Protein AF-A0A7S2B8V9-F1 (afdb_monomer)

Sequence (285 aa):
EQCDPCPDRFTTTDKGSASCDVCQANYYMRNRTSVECHPCPEVGVRCGTVGNQLAALRVEPGYFRAAPGAETVYPCELGEEACLGGNLTGDASCGQGYEGIMCSSCETDFYMDSFSMTCRDCTDGAGGVAPLLVLVAIAVIVGVVVAFNYTYLKNYFEGRMEQLFMHMNQGTMMMVTWQIVSGLSQAHSFRGGSSYPAPFRYFVNVLEVFMFDVFVMFHTECIAKTNYAHKLAVSLGVVMSFGVLAVAIGAATTAFWGGTVVRSSSVKNYVVLIYLVLPMMSTMA

Organism: NCBI:txid236787

Mean predicted aligned error: 12.36 Å

Solvent-accessible surface area (backbone atoms only — not comparable to full-atom values): 15758 Å² total; per-residue (Å²): 138,87,85,79,82,58,61,93,60,35,28,52,92,53,94,88,58,91,54,59,83,27,22,29,57,41,19,27,24,77,44,98,84,53,97,54,59,44,75,51,63,96,68,55,49,62,36,79,49,69,51,37,34,41,59,64,48,30,31,30,62,21,19,32,36,72,39,46,87,50,89,65,70,43,79,23,90,61,32,46,70,22,15,52,20,35,64,46,39,37,51,73,18,28,21,91,46,24,24,54,80,55,23,74,39,50,27,92,53,19,36,68,38,88,86,78,62,43,58,41,63,42,84,82,72,65,58,32,55,58,55,50,52,51,51,51,50,50,51,50,52,51,51,50,54,47,62,78,39,40,72,60,51,50,56,54,44,68,78,40,44,70,62,50,50,53,51,49,51,55,49,51,51,54,51,52,53,49,50,52,59,52,51,50,46,54,58,36,40,75,72,72,40,78,64,66,61,84,71,56,38,64,58,48,56,60,55,52,74,69,57,82,47,63,55,61,70,27,27,43,50,57,72,43,93,65,53,67,70,52,56,51,50,53,53,53,49,52,55,50,50,54,44,54,50,25,49,50,52,19,44,51,51,25,74,74,69,64,70,58,48,82,78,25,69,43,41,54,52,43,54,53,48,47,69,63,46,50,63,62,61,69,65,73,115

Structure (mmCIF, N/CA/C/O backbone):
data_AF-A0A7S2B8V9-F1
#
_entry.id   AF-A0A7S2B8V9-F1
#
loop_
_atom_site.group_PDB
_atom_site.id
_atom_site.type_symbol
_atom_site.label_atom_id
_atom_site.label_alt_id
_atom_site.label_comp_id
_atom_site.label_asym_id
_atom_site.label_entity_id
_atom_site.label_seq_id
_atom_site.pdbx_PDB_ins_code
_atom_site.Cartn_x
_atom_site.Cartn_y
_atom_site.Cartn_z
_atom_site.occupancy
_atom_site.B_iso_or_equiv
_atom_site.auth_seq_id
_atom_site.auth_comp_id
_atom_site.auth_asym_id
_atom_site.auth_atom_id
_atom_site.pdbx_PDB_model_num
ATOM 1 N N . GLU A 1 1 ? 39.945 -2.641 -49.759 1.00 57.12 1 GLU A N 1
ATOM 2 C CA . GLU A 1 1 ? 39.291 -1.709 -48.820 1.00 57.12 1 GLU A CA 1
ATOM 3 C C . GLU A 1 1 ? 39.630 -2.177 -47.414 1.00 57.12 1 GLU A C 1
ATOM 5 O O . GLU A 1 1 ? 39.555 -3.375 -47.166 1.00 57.12 1 GLU A O 1
ATOM 10 N N . GLN A 1 2 ? 40.144 -1.286 -46.567 1.00 73.19 2 GLN A N 1
ATOM 11 C CA . GLN A 1 2 ? 40.604 -1.597 -45.211 1.00 73.19 2 GLN A CA 1
ATOM 12 C C . GLN A 1 2 ? 39.561 -1.035 -44.238 1.00 73.19 2 GLN A C 1
ATOM 14 O O . GLN A 1 2 ? 39.265 0.153 -44.313 1.00 73.19 2 GLN A O 1
ATOM 19 N N . CYS A 1 3 ? 38.977 -1.877 -43.384 1.00 75.94 3 CYS A N 1
ATOM 20 C CA . CYS A 1 3 ? 38.060 -1.426 -42.337 1.00 75.94 3 CYS A CA 1
ATOM 21 C C . CYS A 1 3 ? 38.851 -1.137 -41.062 1.00 75.94 3 CYS A C 1
ATOM 23 O O . CYS A 1 3 ? 39.566 -2.019 -40.578 1.00 75.94 3 CYS A O 1
ATOM 25 N N . ASP A 1 4 ? 38.693 0.063 -40.514 1.00 83.38 4 ASP A N 1
ATOM 26 C CA . ASP A 1 4 ? 39.186 0.379 -39.178 1.00 83.38 4 ASP A CA 1
ATOM 27 C C . ASP A 1 4 ? 38.275 -0.270 -38.117 1.00 83.38 4 ASP A C 1
ATOM 29 O O . ASP A 1 4 ? 37.061 -0.376 -38.325 1.00 83.38 4 ASP A O 1
ATOM 33 N N . PRO A 1 5 ? 38.829 -0.750 -36.989 1.00 83.06 5 PRO A N 1
ATOM 34 C CA . PRO A 1 5 ? 38.028 -1.305 -35.904 1.00 83.06 5 PRO A CA 1
ATOM 35 C C . PRO A 1 5 ? 37.146 -0.227 -35.258 1.00 83.06 5 PRO A C 1
ATOM 37 O O . PRO A 1 5 ? 37.539 0.935 -35.154 1.00 83.06 5 PRO A O 1
ATOM 40 N N . CYS A 1 6 ? 35.960 -0.624 -34.787 1.00 84.50 6 CYS A N 1
ATOM 41 C CA . CYS A 1 6 ? 35.064 0.288 -34.080 1.00 84.50 6 CYS A CA 1
ATOM 42 C C . CYS A 1 6 ? 35.684 0.796 -32.762 1.00 84.50 6 CYS A C 1
ATOM 44 O O . CYS A 1 6 ? 36.428 0.051 -32.116 1.00 84.50 6 CYS A O 1
ATOM 46 N N . PRO A 1 7 ? 35.342 2.026 -32.327 1.00 85.19 7 PRO A N 1
ATOM 47 C CA . PRO A 1 7 ? 35.710 2.543 -31.010 1.00 85.19 7 PRO A CA 1
ATOM 48 C C . PRO A 1 7 ? 35.213 1.650 -29.866 1.00 85.19 7 PRO A C 1
ATOM 50 O O . PRO A 1 7 ? 34.236 0.911 -30.019 1.00 85.19 7 PRO A O 1
ATOM 53 N N . ASP A 1 8 ? 35.854 1.751 -28.700 1.00 83.75 8 ASP A N 1
ATOM 54 C CA . ASP A 1 8 ? 35.511 0.947 -27.524 1.00 83.75 8 ASP A CA 1
ATOM 55 C C . ASP A 1 8 ? 34.007 0.991 -27.208 1.00 83.75 8 ASP A C 1
ATOM 57 O O . ASP A 1 8 ? 33.404 2.061 -27.132 1.00 83.75 8 ASP A O 1
ATOM 61 N N . ARG A 1 9 ? 33.416 -0.193 -26.974 1.00 87.06 9 ARG A N 1
ATOM 62 C CA . ARG A 1 9 ? 31.986 -0.428 -26.667 1.00 87.06 9 ARG A CA 1
ATOM 63 C C . ARG A 1 9 ? 31.012 -0.226 -27.833 1.00 87.06 9 ARG A C 1
ATOM 65 O O . ARG A 1 9 ? 29.825 -0.506 -27.658 1.00 87.06 9 ARG A O 1
ATOM 72 N N . PHE A 1 10 ? 31.488 0.169 -29.013 1.00 87.75 10 PHE A N 1
ATOM 73 C CA . PHE A 1 10 ? 30.690 0.235 -30.239 1.00 87.75 10 PHE A CA 1
ATOM 74 C C . PHE A 1 10 ? 30.908 -0.992 -31.127 1.00 87.75 10 PHE A C 1
ATOM 76 O O . PHE A 1 10 ? 31.942 -1.660 -31.091 1.00 87.75 10 PHE A O 1
ATOM 83 N N . THR A 1 11 ? 29.901 -1.314 -31.926 1.00 88.00 11 THR A N 1
ATOM 84 C CA . THR A 1 11 ? 29.917 -2.383 -32.924 1.00 88.00 11 THR A CA 1
ATOM 85 C C . THR A 1 11 ? 29.025 -1.994 -34.101 1.00 88.00 11 THR A C 1
ATOM 87 O O . THR A 1 11 ? 28.404 -0.931 -34.108 1.00 88.00 11 THR A O 1
ATOM 90 N N . THR A 1 12 ? 28.985 -2.847 -35.115 1.00 85.44 12 THR A N 1
ATOM 91 C CA . THR A 1 12 ? 28.071 -2.764 -36.254 1.00 85.44 12 THR A CA 1
ATOM 92 C C . THR A 1 12 ? 26.810 -3.599 -36.000 1.00 85.44 12 THR A C 1
ATOM 94 O O . THR A 1 12 ? 26.842 -4.553 -35.217 1.00 85.44 12 THR A O 1
ATOM 97 N N . THR A 1 13 ? 25.695 -3.264 -36.660 1.00 78.69 13 THR A N 1
ATOM 98 C CA . THR A 1 13 ? 24.451 -4.059 -36.600 1.00 78.69 13 THR A CA 1
ATOM 99 C C . THR A 1 13 ? 24.582 -5.394 -37.326 1.00 78.69 13 THR A C 1
ATOM 101 O O . THR A 1 13 ? 24.129 -6.414 -36.817 1.00 78.69 13 THR A O 1
ATOM 104 N N . ASP A 1 14 ? 25.239 -5.389 -38.489 1.00 78.81 14 ASP A N 1
ATOM 105 C CA . ASP A 1 14 ? 25.350 -6.535 -39.389 1.00 78.81 14 ASP A CA 1
ATOM 106 C C . ASP A 1 14 ? 26.727 -6.611 -40.062 1.00 78.81 14 ASP A C 1
ATOM 108 O O . ASP A 1 14 ? 27.491 -5.639 -40.134 1.00 78.81 14 ASP A O 1
ATOM 112 N N . LYS A 1 15 ? 27.043 -7.793 -40.607 1.00 76.81 15 LYS A N 1
ATOM 113 C CA . LYS A 1 15 ? 28.261 -8.013 -41.396 1.00 76.81 15 LYS A CA 1
ATOM 114 C C . LYS A 1 15 ? 28.243 -7.129 -42.647 1.00 76.81 15 LYS A C 1
ATOM 116 O O . LYS A 1 15 ? 27.326 -7.225 -43.455 1.00 76.81 15 LYS A O 1
ATOM 121 N N . GLY A 1 16 ? 29.288 -6.322 -42.825 1.00 72.62 16 GLY A N 1
ATOM 122 C CA . GLY A 1 16 ? 29.435 -5.420 -43.973 1.00 72.62 16 GLY A CA 1
ATOM 123 C C . GLY A 1 16 ? 28.861 -4.016 -43.767 1.00 72.62 16 GLY A C 1
ATOM 124 O O . GLY A 1 16 ? 28.945 -3.208 -44.688 1.00 72.62 16 GLY A O 1
ATOM 125 N N . SER A 1 17 ? 28.315 -3.698 -42.585 1.00 79.56 17 SER A N 1
ATOM 126 C CA . SER A 1 17 ? 27.988 -2.307 -42.253 1.00 79.56 17 SER A CA 1
ATOM 127 C C . SER A 1 17 ? 29.260 -1.466 -42.116 1.00 79.56 17 SER A C 1
ATOM 129 O O . SER A 1 17 ? 30.250 -1.911 -41.535 1.00 79.56 17 SER A O 1
ATOM 131 N N . ALA A 1 18 ? 29.209 -0.240 -42.637 1.00 78.81 18 ALA A N 1
ATOM 132 C CA . ALA A 1 18 ? 30.281 0.747 -42.537 1.00 78.81 18 ALA A CA 1
ATOM 133 C C . ALA A 1 18 ? 30.128 1.682 -41.317 1.00 78.81 18 ALA A C 1
ATOM 135 O O . ALA A 1 18 ? 30.988 2.535 -41.102 1.00 78.81 18 ALA A O 1
ATOM 136 N N . SER A 1 19 ? 29.046 1.555 -40.534 1.00 82.06 19 SER A N 1
ATOM 137 C CA . SER A 1 19 ? 28.763 2.414 -39.376 1.00 82.06 19 SER A CA 1
ATOM 138 C C . SER A 1 19 ? 28.940 1.681 -38.043 1.00 82.06 19 SER A C 1
ATOM 140 O O . SER A 1 19 ? 28.338 0.637 -37.800 1.00 82.06 19 SER A O 1
ATOM 142 N N . CYS A 1 20 ? 29.760 2.258 -37.161 1.00 84.38 20 CYS A N 1
ATOM 143 C CA . CYS A 1 20 ? 29.946 1.826 -35.771 1.00 84.38 20 CYS A CA 1
ATOM 144 C C . CYS A 1 20 ? 29.029 2.629 -34.834 1.00 84.38 20 CYS A C 1
ATOM 146 O O . CYS A 1 20 ? 29.502 3.362 -33.968 1.00 84.38 20 CYS A O 1
ATOM 148 N N . ASP A 1 21 ? 27.721 2.568 -35.064 1.00 85.56 21 ASP A N 1
ATOM 149 C CA . ASP A 1 21 ? 26.718 3.419 -34.412 1.00 85.56 21 ASP A CA 1
ATOM 150 C C . ASP A 1 21 ? 25.884 2.698 -33.343 1.00 85.56 21 ASP A C 1
ATOM 152 O O . ASP A 1 21 ? 25.010 3.309 -32.728 1.00 85.56 21 ASP A O 1
ATOM 156 N N . VAL A 1 22 ? 26.163 1.418 -33.073 1.00 88.44 22 VAL A N 1
ATOM 157 C CA . VAL A 1 22 ? 25.432 0.628 -32.073 1.00 88.44 22 VAL A CA 1
ATOM 158 C C . VAL A 1 22 ? 26.326 0.146 -30.939 1.00 88.44 22 VAL A C 1
ATOM 160 O O . VAL A 1 22 ? 27.490 -0.190 -31.137 1.00 88.44 22 VAL A O 1
ATOM 163 N N . CYS A 1 23 ? 25.770 0.084 -29.731 1.00 89.62 23 CYS A N 1
ATOM 164 C CA . CYS A 1 23 ? 26.487 -0.438 -28.573 1.00 89.62 23 CYS A CA 1
ATOM 165 C C . CYS A 1 23 ? 26.638 -1.962 -28.641 1.00 89.62 23 CYS A C 1
ATOM 167 O O . CYS A 1 23 ? 25.726 -2.673 -29.071 1.00 89.62 23 CYS A O 1
ATOM 169 N N . GLN A 1 24 ? 27.784 -2.456 -28.175 1.00 91.44 24 GLN A N 1
ATOM 170 C CA . GLN A 1 24 ? 28.054 -3.879 -27.971 1.00 91.44 24 GLN A CA 1
ATOM 171 C C . GLN A 1 24 ? 27.077 -4.503 -26.960 1.00 91.44 24 GLN A C 1
ATOM 173 O O . GLN A 1 24 ? 26.381 -3.804 -26.222 1.00 91.44 24 GLN A O 1
ATOM 178 N N . ALA A 1 25 ? 27.044 -5.837 -26.908 1.00 89.88 25 ALA A N 1
ATOM 179 C CA . ALA A 1 25 ? 26.289 -6.555 -25.885 1.00 89.88 25 ALA A CA 1
ATOM 180 C C . ALA A 1 25 ? 26.694 -6.100 -24.471 1.00 89.88 25 ALA A C 1
ATOM 182 O O . ALA A 1 25 ? 27.864 -5.823 -24.211 1.00 89.88 25 ALA A O 1
ATOM 183 N N . ASN A 1 26 ? 25.720 -6.046 -23.562 1.00 90.12 26 ASN A N 1
ATOM 184 C CA . ASN A 1 26 ? 25.820 -5.529 -22.192 1.00 90.12 26 ASN A CA 1
ATOM 185 C C . ASN A 1 26 ? 26.052 -4.015 -22.078 1.00 90.12 26 ASN A C 1
ATOM 187 O O . ASN A 1 26 ? 26.303 -3.518 -20.980 1.00 90.12 26 ASN A O 1
ATOM 191 N N . TYR A 1 27 ? 25.915 -3.271 -23.175 1.00 90.81 27 TYR A N 1
ATOM 192 C CA . TYR A 1 27 ? 25.917 -1.814 -23.170 1.00 90.81 27 TYR A CA 1
ATOM 193 C C . TYR A 1 27 ? 24.635 -1.265 -23.793 1.00 90.81 27 TYR A C 1
ATOM 195 O O . TYR A 1 27 ? 24.035 -1.873 -24.685 1.00 90.81 27 TYR A O 1
ATOM 203 N N . TYR A 1 28 ? 24.216 -0.092 -23.324 1.00 91.06 28 TYR A N 1
ATOM 204 C CA . TYR A 1 28 ? 23.069 0.625 -23.865 1.00 91.06 28 TYR A CA 1
ATOM 205 C C . TYR A 1 28 ? 23.398 2.092 -24.136 1.00 91.06 28 TYR A C 1
ATOM 207 O O . TYR A 1 28 ? 24.288 2.691 -23.530 1.00 91.06 28 TYR A O 1
ATOM 215 N N . MET A 1 29 ? 22.640 2.674 -25.057 1.00 90.06 29 MET A N 1
ATOM 216 C CA . MET A 1 29 ? 22.785 4.060 -25.488 1.00 90.06 29 MET A CA 1
ATOM 217 C C . MET A 1 29 ? 21.638 4.902 -24.914 1.00 90.06 29 MET A C 1
ATOM 219 O O . MET A 1 29 ? 20.469 4.523 -25.053 1.00 90.06 29 MET A O 1
ATOM 223 N N . ARG A 1 30 ? 21.933 6.045 -24.277 1.00 87.94 30 ARG A N 1
ATOM 224 C CA . ARG A 1 30 ? 20.892 6.918 -23.689 1.00 87.94 30 ARG A CA 1
ATOM 225 C C . ARG A 1 30 ? 20.023 7.561 -24.771 1.00 87.94 30 ARG A C 1
ATOM 227 O O . ARG A 1 30 ? 18.804 7.628 -24.637 1.00 87.94 30 ARG A O 1
ATOM 234 N N . ASN A 1 31 ? 20.650 8.022 -25.849 1.00 82.56 31 ASN A N 1
ATOM 235 C CA . ASN A 1 31 ? 19.985 8.618 -27.003 1.00 82.56 31 ASN A CA 1
ATOM 236 C C . ASN A 1 31 ? 20.763 8.251 -28.271 1.00 82.56 31 ASN A C 1
ATOM 238 O O . ASN A 1 31 ? 21.977 8.136 -28.216 1.00 82.56 31 ASN A O 1
ATOM 242 N N . ARG A 1 32 ? 20.120 8.141 -29.436 1.00 72.12 32 ARG A N 1
ATOM 243 C CA . ARG A 1 32 ? 20.809 7.840 -30.708 1.00 72.12 32 ARG A CA 1
ATOM 244 C C . ARG A 1 32 ? 21.846 8.891 -31.119 1.00 72.12 32 ARG A C 1
ATOM 246 O O . ARG A 1 32 ? 22.665 8.634 -31.988 1.00 72.12 32 ARG A O 1
ATOM 253 N N . THR A 1 33 ? 21.817 10.068 -30.500 1.00 70.88 33 THR A N 1
ATOM 254 C CA . THR A 1 33 ? 22.809 11.131 -30.696 1.00 70.88 33 THR A CA 1
ATOM 255 C C . THR A 1 33 ? 23.941 11.111 -29.666 1.00 70.88 33 THR A C 1
ATOM 257 O O . THR A 1 33 ? 24.839 11.946 -29.752 1.00 70.88 33 THR A O 1
ATOM 260 N N . SER A 1 34 ? 23.901 10.234 -28.655 1.00 68.00 34 SER A N 1
ATOM 261 C CA . SER A 1 34 ? 24.961 10.159 -27.645 1.00 68.00 34 SER A CA 1
ATOM 262 C C . SER A 1 34 ? 26.156 9.379 -28.175 1.00 68.00 34 SER A C 1
ATOM 264 O O . SER A 1 34 ? 26.002 8.255 -28.626 1.00 68.00 34 SER A O 1
ATOM 266 N N . VAL A 1 35 ? 27.361 9.922 -28.038 1.00 75.69 35 VAL A N 1
ATOM 267 C CA . VAL A 1 35 ? 28.609 9.261 -28.470 1.00 75.69 35 VAL A CA 1
ATOM 268 C C . VAL A 1 35 ? 29.127 8.274 -27.406 1.00 75.69 35 VAL A C 1
ATOM 270 O O . VAL A 1 35 ? 30.287 7.884 -27.415 1.00 75.69 35 VAL A O 1
ATOM 273 N N . GLU A 1 36 ? 28.284 7.864 -26.455 1.00 87.12 36 GLU A N 1
ATOM 274 C CA . GLU A 1 36 ? 28.698 7.054 -25.311 1.00 87.12 36 GLU A CA 1
ATOM 275 C C . GLU A 1 36 ? 27.758 5.866 -25.078 1.00 87.12 36 GLU A C 1
ATOM 277 O O . GLU A 1 36 ? 26.532 6.003 -25.074 1.00 87.12 36 GLU A O 1
ATOM 282 N N . CYS A 1 37 ? 28.369 4.698 -24.870 1.00 89.56 37 CYS A N 1
ATOM 283 C CA . CYS A 1 37 ? 27.709 3.457 -24.491 1.00 89.56 37 CYS A CA 1
ATOM 284 C C . CYS A 1 37 ? 27.921 3.201 -22.993 1.00 89.56 37 CYS A C 1
ATOM 286 O O . CYS A 1 37 ? 29.048 2.972 -22.527 1.00 89.56 37 CYS A O 1
ATOM 288 N N . HIS A 1 38 ? 26.825 3.223 -22.237 1.00 90.88 38 HIS A N 1
ATOM 289 C CA . HIS A 1 38 ? 26.832 2.996 -20.796 1.00 90.88 38 HIS A CA 1
ATOM 290 C C . HIS A 1 38 ? 26.708 1.502 -20.479 1.00 90.88 38 HIS A C 1
ATOM 292 O O . HIS A 1 38 ? 26.021 0.778 -21.205 1.00 90.88 38 HIS A O 1
ATOM 298 N N . PRO A 1 39 ? 27.390 1.018 -19.427 1.00 91.12 39 PRO A N 1
ATOM 299 C CA . PRO A 1 39 ? 27.280 -0.373 -19.011 1.00 91.12 39 PRO A CA 1
ATOM 300 C C . PRO A 1 39 ? 25.854 -0.671 -18.546 1.00 91.12 39 PRO A C 1
ATOM 302 O O . PRO A 1 39 ? 25.225 0.147 -17.873 1.00 91.12 39 PRO A O 1
ATOM 305 N N . CYS A 1 40 ? 25.348 -1.846 -18.899 1.00 89.62 40 CYS A N 1
ATOM 306 C CA . CYS A 1 40 ? 24.072 -2.322 -18.393 1.00 89.62 40 CYS A CA 1
ATOM 307 C C . CYS A 1 40 ? 24.145 -2.573 -16.880 1.00 89.62 40 CYS A C 1
ATOM 309 O O . CYS A 1 40 ? 25.147 -3.123 -16.417 1.00 89.62 40 CYS A O 1
ATOM 311 N N . PRO A 1 41 ? 23.086 -2.247 -16.116 1.00 87.81 41 PRO A N 1
ATOM 312 C CA . PRO A 1 41 ? 22.920 -2.771 -14.766 1.00 87.81 41 PRO A CA 1
ATOM 313 C C . PRO A 1 41 ? 23.069 -4.298 -14.741 1.00 87.81 41 PRO A C 1
ATOM 315 O O . PRO A 1 41 ? 22.545 -4.982 -15.619 1.00 87.81 41 PRO A O 1
ATOM 318 N N . GLU A 1 42 ? 23.766 -4.828 -13.734 1.00 82.88 42 GLU A N 1
ATOM 319 C CA . GLU A 1 42 ? 24.000 -6.277 -13.593 1.00 82.88 42 GLU A CA 1
ATOM 320 C C . GLU A 1 42 ? 22.726 -7.060 -13.242 1.00 82.88 42 GLU A C 1
ATOM 322 O O . GLU A 1 42 ? 22.676 -8.273 -13.425 1.00 82.88 42 GLU A O 1
ATOM 327 N N . VAL A 1 43 ? 21.701 -6.375 -12.724 1.00 85.69 43 VAL A N 1
ATOM 328 C CA . VAL A 1 43 ? 20.494 -6.986 -12.163 1.00 85.69 43 VAL A CA 1
ATOM 329 C C . VAL A 1 43 ? 19.245 -6.278 -12.689 1.00 85.69 43 VAL A C 1
ATOM 331 O O . VAL A 1 43 ? 19.207 -5.049 -12.763 1.00 85.69 43 VAL A O 1
ATOM 334 N N . GLY A 1 44 ? 18.213 -7.055 -13.030 1.00 84.50 44 GLY A N 1
ATOM 335 C CA . GLY A 1 44 ? 16.882 -6.551 -13.374 1.00 84.50 44 GLY A CA 1
ATOM 336 C C . GLY A 1 44 ? 16.718 -6.067 -14.814 1.00 84.50 44 GLY A C 1
ATOM 337 O O . GLY A 1 44 ? 15.644 -5.590 -15.183 1.00 84.50 44 GLY A O 1
ATOM 338 N N . VAL A 1 45 ? 17.752 -6.191 -15.652 1.00 90.81 45 VAL A N 1
ATOM 339 C CA . VAL A 1 45 ? 17.738 -5.752 -17.053 1.00 90.81 45 VAL A CA 1
ATOM 340 C C . VAL A 1 45 ? 18.396 -6.786 -17.962 1.00 90.81 45 VAL A C 1
ATOM 342 O O . VAL A 1 45 ? 19.493 -7.268 -17.693 1.00 90.81 45 VAL A O 1
ATOM 345 N N . ARG A 1 46 ? 17.772 -7.059 -19.114 1.00 89.44 46 ARG A N 1
ATOM 346 C CA . ARG A 1 46 ? 18.335 -7.896 -20.182 1.00 89.44 46 ARG A CA 1
ATOM 347 C C . ARG A 1 46 ? 18.922 -7.039 -21.295 1.00 89.44 46 ARG A C 1
ATOM 349 O O . ARG A 1 46 ? 18.192 -6.471 -22.103 1.00 89.44 46 ARG A O 1
ATOM 356 N N . CYS A 1 47 ? 20.250 -7.018 -21.369 1.00 88.50 47 CYS A N 1
ATOM 357 C CA . CYS A 1 47 ? 21.023 -6.226 -22.335 1.00 88.50 47 CYS A CA 1
ATOM 358 C C . CYS A 1 47 ? 22.038 -7.077 -23.123 1.00 88.50 47 CYS A C 1
ATOM 360 O O . CYS A 1 47 ? 22.990 -6.561 -23.697 1.00 88.50 47 CYS A O 1
ATOM 362 N N . GLY A 1 48 ? 21.845 -8.400 -23.174 1.00 86.31 48 GLY A N 1
ATOM 363 C CA . GLY A 1 48 ? 22.767 -9.324 -23.853 1.00 86.31 48 GLY A CA 1
ATOM 364 C C . GLY A 1 48 ? 22.783 -9.218 -25.385 1.00 86.31 48 GLY A C 1
ATOM 365 O O . GLY A 1 48 ? 23.608 -9.853 -26.036 1.00 86.31 48 GLY A O 1
ATOM 366 N N . THR A 1 49 ? 21.878 -8.437 -25.975 1.00 87.25 49 THR A N 1
ATOM 367 C CA . THR A 1 49 ? 21.803 -8.176 -27.419 1.00 87.25 49 THR A CA 1
ATOM 368 C C . THR A 1 49 ? 22.621 -6.952 -27.821 1.00 87.25 49 THR A C 1
ATOM 370 O O . THR A 1 49 ? 22.989 -6.143 -26.983 1.00 87.25 49 THR A O 1
ATOM 373 N N . VAL A 1 50 ? 22.919 -6.802 -29.109 1.00 89.31 50 VAL A N 1
ATOM 374 C CA . VAL A 1 50 ? 23.586 -5.609 -29.654 1.00 89.31 50 VAL A CA 1
ATOM 375 C C . VAL A 1 50 ? 22.557 -4.497 -29.890 1.00 89.31 50 VAL A C 1
ATOM 377 O O . VAL A 1 50 ? 21.419 -4.778 -30.263 1.00 89.31 50 VAL A O 1
ATOM 380 N N . GLY A 1 51 ? 22.954 -3.236 -29.701 1.00 87.12 51 GLY A N 1
ATOM 381 C CA . GLY A 1 51 ? 22.139 -2.073 -30.074 1.00 87.12 51 GLY A CA 1
ATOM 382 C C . GLY A 1 51 ? 21.034 -1.694 -29.086 1.00 87.12 51 GLY A C 1
ATOM 383 O O . GLY A 1 51 ? 20.033 -1.101 -29.492 1.00 87.12 51 GLY A O 1
ATOM 384 N N . ASN A 1 52 ? 21.195 -2.001 -27.795 1.00 89.50 52 ASN A N 1
ATOM 385 C CA . ASN A 1 52 ? 20.204 -1.629 -26.782 1.00 89.50 52 ASN A CA 1
ATOM 386 C C . ASN A 1 52 ? 20.116 -0.104 -26.622 1.00 89.50 52 ASN A C 1
ATOM 388 O O . ASN A 1 52 ? 21.123 0.606 -26.582 1.00 89.50 52 ASN A O 1
ATOM 392 N N . GLN A 1 53 ? 18.893 0.400 -26.485 1.00 89.00 53 GLN A N 1
ATOM 393 C CA . GLN A 1 53 ? 18.606 1.818 -26.264 1.00 89.00 53 GLN A CA 1
ATOM 394 C C . GLN A 1 53 ? 17.897 1.968 -24.928 1.00 89.00 53 GLN A C 1
ATOM 396 O O . GLN A 1 53 ? 17.050 1.139 -24.604 1.00 89.00 53 GLN A O 1
ATOM 401 N N . LEU A 1 54 ? 18.185 3.040 -24.187 1.00 89.06 54 LEU A N 1
ATOM 402 C CA . LEU A 1 54 ? 17.554 3.292 -22.892 1.00 89.06 54 LEU A CA 1
ATOM 403 C C . LEU A 1 54 ? 16.026 3.289 -23.016 1.00 89.06 54 LEU A C 1
ATOM 405 O O . LEU A 1 54 ? 15.357 2.574 -22.283 1.00 89.06 54 LEU A O 1
ATOM 409 N N . ALA A 1 55 ? 15.475 3.965 -24.027 1.00 86.94 55 ALA A N 1
ATOM 410 C CA . ALA A 1 55 ? 14.033 3.989 -24.275 1.00 86.94 55 ALA A CA 1
ATOM 411 C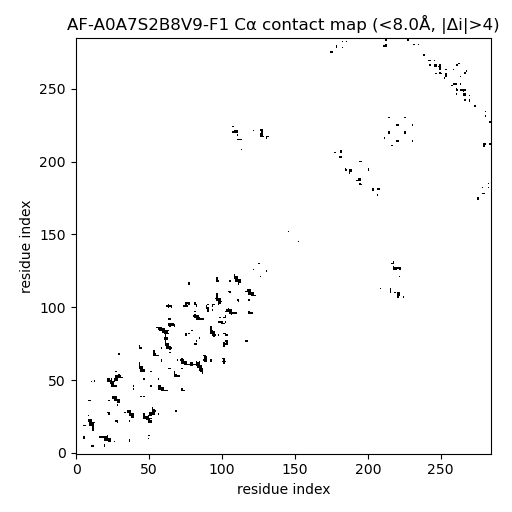 C . ALA A 1 55 ? 13.415 2.590 -24.462 1.00 86.94 55 ALA A C 1
ATOM 413 O O . ALA A 1 55 ? 12.288 2.362 -24.029 1.00 86.94 55 ALA A O 1
ATOM 414 N N . ALA A 1 56 ? 14.159 1.659 -25.068 1.00 86.56 56 ALA A N 1
ATOM 415 C CA . ALA A 1 56 ? 13.697 0.317 -25.418 1.00 86.56 56 ALA A CA 1
ATOM 416 C C . ALA A 1 56 ? 14.296 -0.794 -24.526 1.00 86.56 56 ALA A C 1
ATOM 418 O O . ALA A 1 56 ? 14.321 -1.966 -24.911 1.00 86.56 56 ALA A O 1
ATOM 419 N N . LEU A 1 57 ? 14.863 -0.418 -23.376 1.00 90.00 57 LEU A N 1
ATOM 420 C CA . LEU A 1 57 ? 15.600 -1.331 -22.513 1.00 90.00 57 LEU A CA 1
ATOM 421 C C . LEU A 1 57 ? 14.650 -2.371 -21.909 1.00 90.00 57 LEU A C 1
ATOM 423 O O . LEU A 1 57 ? 13.622 -2.023 -21.326 1.00 90.00 57 LEU A O 1
ATOM 427 N N . ARG A 1 58 ? 14.997 -3.652 -22.059 1.00 91.75 58 ARG A N 1
ATOM 428 C CA . ARG A 1 58 ? 14.142 -4.760 -21.635 1.00 91.75 58 ARG A CA 1
ATOM 429 C C . ARG A 1 58 ? 14.412 -5.119 -20.177 1.00 91.75 58 ARG A C 1
ATOM 431 O O . ARG A 1 58 ? 15.479 -5.622 -19.846 1.00 91.75 58 ARG A O 1
ATOM 438 N N . VAL A 1 59 ? 13.426 -4.882 -19.329 1.00 93.19 59 VAL A N 1
ATOM 439 C CA . VAL A 1 59 ? 13.429 -5.184 -17.896 1.00 93.19 59 VAL A CA 1
ATOM 440 C C . VAL A 1 59 ? 13.089 -6.659 -17.674 1.00 93.19 59 VAL A C 1
ATOM 442 O O . VAL A 1 59 ? 12.352 -7.263 -18.461 1.00 93.19 59 VAL A O 1
ATOM 445 N N . GLU A 1 60 ? 13.659 -7.265 -16.639 1.00 92.38 60 GLU A N 1
ATOM 446 C CA . GLU A 1 60 ? 13.336 -8.641 -16.249 1.00 92.38 60 GLU A CA 1
ATOM 447 C C . GLU A 1 60 ? 11.989 -8.734 -15.517 1.00 92.38 60 GLU A C 1
ATOM 449 O O . GLU A 1 60 ? 11.574 -7.763 -14.887 1.00 92.38 60 GLU A O 1
ATOM 454 N N . PRO A 1 61 ? 11.284 -9.878 -15.584 1.00 92.25 61 PRO A N 1
ATOM 455 C CA . PRO A 1 61 ? 10.145 -10.125 -14.703 1.00 92.25 61 PRO A CA 1
ATOM 456 C C . PRO A 1 61 ? 10.547 -9.953 -13.232 1.00 92.25 61 PRO A C 1
ATOM 458 O O . PRO A 1 61 ? 11.679 -10.255 -12.855 1.00 92.25 61 PRO A O 1
ATOM 461 N N . GLY A 1 62 ? 9.638 -9.427 -12.413 1.00 90.56 62 GLY A N 1
ATOM 462 C CA . GLY A 1 62 ? 9.909 -9.095 -11.012 1.00 90.56 62 GLY A CA 1
ATOM 463 C C . GLY A 1 62 ? 10.649 -7.770 -10.813 1.00 90.56 62 GLY A C 1
ATOM 464 O O . GLY A 1 62 ? 11.020 -7.445 -9.688 1.00 90.56 62 GLY A O 1
ATOM 465 N N . TYR A 1 63 ? 10.846 -6.984 -11.874 1.00 91.75 63 TYR A N 1
ATOM 466 C CA . TYR A 1 63 ? 11.462 -5.663 -11.813 1.00 91.75 63 TYR A CA 1
ATOM 467 C C . TYR A 1 63 ? 10.585 -4.599 -12.480 1.00 91.75 63 TYR A C 1
ATOM 469 O O . TYR A 1 63 ? 9.926 -4.840 -13.490 1.00 91.75 63 TYR A O 1
ATOM 477 N N . PHE A 1 64 ? 10.609 -3.393 -11.917 1.00 91.31 64 PHE A N 1
ATOM 478 C CA . PHE A 1 64 ? 9.808 -2.252 -12.339 1.00 91.31 64 PHE A CA 1
ATOM 479 C C . PHE A 1 64 ? 10.677 -1.093 -12.820 1.00 91.31 64 PHE A C 1
ATOM 481 O O . PHE A 1 64 ? 11.681 -0.729 -12.197 1.00 91.31 64 PHE A O 1
ATOM 488 N N . ARG A 1 65 ? 10.232 -0.448 -13.902 1.00 91.69 65 ARG A N 1
ATOM 489 C CA . ARG A 1 65 ? 10.853 0.759 -14.448 1.00 91.69 65 ARG A CA 1
ATOM 490 C C . ARG A 1 65 ? 9.813 1.853 -14.651 1.00 91.69 65 ARG A C 1
ATOM 492 O O . ARG A 1 65 ? 8.896 1.704 -15.454 1.00 91.69 65 ARG A O 1
ATOM 499 N N . ALA A 1 66 ? 10.003 2.982 -13.971 1.00 90.38 66 ALA A N 1
ATOM 500 C CA . ALA A 1 66 ? 9.016 4.062 -13.927 1.00 90.38 66 ALA A CA 1
ATOM 501 C C . ALA A 1 66 ? 8.789 4.758 -15.281 1.00 90.38 66 ALA A C 1
ATOM 503 O O . ALA A 1 66 ? 7.669 5.150 -15.590 1.00 90.38 66 ALA A O 1
ATOM 504 N N . ALA A 1 67 ? 9.837 4.923 -16.095 1.00 90.00 67 ALA A N 1
ATOM 505 C CA . ALA A 1 67 ? 9.747 5.641 -17.366 1.00 90.00 67 ALA A CA 1
ATOM 506 C C . ALA A 1 67 ? 10.767 5.126 -18.396 1.00 90.00 67 ALA A C 1
ATOM 508 O O . ALA A 1 67 ? 11.807 4.591 -18.006 1.00 90.00 67 ALA A O 1
ATOM 509 N N . PRO A 1 68 ? 10.550 5.351 -19.708 1.00 88.81 68 PRO A N 1
ATOM 510 C CA . PRO A 1 68 ? 11.483 4.911 -20.751 1.00 88.81 68 PRO A CA 1
ATOM 511 C C . PRO A 1 68 ? 12.877 5.538 -20.636 1.00 88.81 68 PRO A C 1
ATOM 513 O O . PRO A 1 68 ? 13.857 4.941 -21.062 1.00 88.81 68 PRO A O 1
ATOM 516 N N . GLY A 1 69 ? 12.972 6.740 -20.061 1.00 87.81 69 GLY A N 1
ATOM 517 C CA . GLY A 1 69 ? 14.239 7.431 -19.806 1.00 87.81 69 GLY A CA 1
ATOM 518 C C . GLY A 1 69 ? 14.865 7.134 -18.440 1.00 87.81 69 GLY A C 1
ATOM 519 O O . GLY A 1 69 ? 15.880 7.741 -18.115 1.00 87.81 69 GLY A O 1
ATOM 520 N N . ALA A 1 70 ? 14.265 6.264 -17.622 1.00 88.19 70 ALA A N 1
ATOM 521 C CA . ALA A 1 70 ? 14.818 5.900 -16.323 1.00 88.19 70 ALA A CA 1
ATOM 522 C C . ALA A 1 70 ? 15.909 4.833 -16.490 1.00 88.19 70 ALA A C 1
ATOM 524 O O . ALA A 1 70 ? 15.674 3.781 -17.085 1.00 88.19 70 ALA A O 1
ATOM 525 N N . GLU A 1 71 ? 17.098 5.115 -15.957 1.00 87.44 71 GLU A N 1
ATOM 526 C CA . GLU A 1 71 ? 18.242 4.187 -15.948 1.00 87.44 71 GLU A CA 1
ATOM 527 C C . GLU A 1 71 ? 18.163 3.189 -14.794 1.00 87.44 71 GLU A C 1
ATOM 529 O O . GLU A 1 71 ? 18.706 2.088 -14.874 1.00 87.44 71 GLU A O 1
ATOM 534 N N . THR A 1 72 ? 17.481 3.577 -13.719 1.00 87.12 72 THR A N 1
ATOM 535 C CA . THR A 1 72 ? 17.291 2.749 -12.538 1.00 87.12 72 THR A CA 1
ATOM 536 C C . THR A 1 72 ? 16.062 1.867 -12.685 1.00 87.12 72 THR A C 1
ATOM 538 O O . THR A 1 72 ? 15.010 2.278 -13.183 1.00 87.12 72 THR A O 1
ATOM 541 N N . VAL A 1 73 ? 16.214 0.636 -12.215 1.00 90.50 73 VAL A N 1
ATOM 542 C CA . VAL A 1 73 ? 15.169 -0.379 -12.169 1.00 90.50 73 VAL A CA 1
ATOM 543 C C . VAL A 1 73 ? 15.071 -0.864 -10.729 1.00 90.50 73 VAL A C 1
ATOM 545 O O . VAL A 1 73 ? 16.093 -1.014 -10.057 1.00 90.50 73 VAL A O 1
ATOM 548 N N . TYR A 1 74 ? 13.851 -1.075 -10.250 1.00 88.75 74 TYR A N 1
ATOM 549 C CA . TYR A 1 74 ? 13.583 -1.435 -8.862 1.00 88.75 74 TYR A CA 1
ATOM 550 C C . TYR A 1 74 ? 13.004 -2.852 -8.776 1.00 88.75 74 TYR A C 1
ATOM 552 O O . TYR A 1 74 ? 12.195 -3.211 -9.631 1.00 88.75 74 TYR A O 1
ATOM 560 N N . PRO A 1 75 ? 13.397 -3.670 -7.785 1.00 88.19 75 PRO A N 1
ATOM 561 C CA . PRO A 1 75 ? 12.796 -4.984 -7.573 1.00 88.19 75 PRO A CA 1
ATOM 562 C C . PRO A 1 75 ? 11.351 -4.843 -7.080 1.00 88.19 75 PRO A C 1
ATOM 564 O O . PRO A 1 75 ? 11.067 -4.017 -6.220 1.00 88.19 75 PRO A O 1
ATOM 567 N N . CYS A 1 76 ? 10.450 -5.655 -7.614 1.00 87.69 76 CYS A N 1
ATOM 568 C CA . CYS A 1 76 ? 9.033 -5.674 -7.266 1.00 87.69 76 CYS A CA 1
ATOM 569 C C . CYS A 1 76 ? 8.813 -6.482 -5.980 1.00 87.69 76 CYS A C 1
ATOM 571 O O . CYS A 1 76 ? 9.241 -7.634 -5.899 1.00 87.69 76 CYS A O 1
ATOM 573 N N . GLU A 1 77 ? 8.134 -5.914 -4.982 1.00 81.62 77 GLU A N 1
ATOM 574 C CA . GLU A 1 77 ? 7.877 -6.615 -3.711 1.00 81.62 77 GLU A CA 1
ATOM 575 C C . GLU A 1 77 ? 6.879 -7.771 -3.873 1.00 81.62 77 GLU A C 1
ATOM 577 O O . GLU A 1 77 ? 7.007 -8.799 -3.209 1.00 81.62 77 GLU A O 1
ATOM 582 N N . LEU A 1 78 ? 5.939 -7.627 -4.811 1.00 82.19 78 LEU A N 1
ATOM 583 C CA . LEU A 1 78 ? 4.892 -8.606 -5.122 1.00 82.19 78 LEU A CA 1
ATOM 584 C C . LEU A 1 78 ? 5.315 -9.616 -6.210 1.00 82.19 78 LEU A C 1
ATOM 586 O O . LEU A 1 78 ? 4.508 -10.402 -6.701 1.00 82.19 78 LEU A O 1
ATOM 590 N N . GLY A 1 79 ? 6.599 -9.621 -6.583 1.00 84.62 79 GLY A N 1
ATOM 591 C CA . GLY A 1 79 ? 7.183 -10.614 -7.483 1.00 84.62 79 GLY A CA 1
ATOM 592 C C . GLY A 1 79 ? 6.840 -10.434 -8.966 1.00 84.62 79 GLY A C 1
ATOM 593 O O . GLY A 1 79 ? 6.556 -9.336 -9.447 1.00 84.62 79 GLY A O 1
ATOM 594 N N . GLU A 1 80 ? 6.947 -11.532 -9.719 1.00 88.88 80 GLU A N 1
ATOM 595 C CA . GLU A 1 80 ? 6.828 -11.544 -11.187 1.00 88.88 80 GLU A CA 1
ATOM 596 C C . GLU A 1 80 ? 5.380 -11.439 -11.689 1.00 88.88 80 GLU A C 1
ATOM 598 O O . GLU A 1 80 ? 5.160 -11.002 -12.816 1.00 88.88 80 GLU A O 1
ATOM 603 N N . GLU A 1 81 ? 4.396 -11.817 -10.866 1.00 87.12 81 GLU A N 1
ATOM 604 C CA . GLU A 1 81 ? 2.974 -11.712 -11.223 1.00 87.12 81 GLU A CA 1
ATOM 605 C C . GLU A 1 81 ? 2.516 -10.251 -11.276 1.00 87.12 81 GLU A C 1
ATOM 607 O O . GLU A 1 81 ? 1.776 -9.869 -12.182 1.00 87.12 81 GLU A O 1
ATOM 612 N N . ALA A 1 82 ? 3.010 -9.427 -10.347 1.00 88.81 82 ALA A N 1
ATOM 613 C CA . ALA A 1 82 ? 2.740 -7.995 -10.324 1.00 88.81 82 ALA A CA 1
ATOM 614 C C . ALA A 1 82 ? 3.586 -7.234 -11.350 1.00 88.81 82 ALA A C 1
ATOM 616 O O . ALA A 1 82 ? 3.067 -6.362 -12.039 1.00 88.81 82 ALA A O 1
ATOM 617 N N . CYS A 1 83 ? 4.873 -7.568 -11.489 1.00 93.00 83 CYS A N 1
ATOM 618 C CA . CYS A 1 83 ? 5.776 -6.918 -12.437 1.00 93.00 83 CYS A CA 1
ATOM 619 C C . CYS A 1 83 ? 6.170 -7.871 -13.571 1.00 93.00 83 CYS A C 1
ATOM 621 O O . CYS A 1 83 ? 7.133 -8.634 -13.455 1.00 93.00 83 CYS A O 1
ATOM 623 N N . LEU A 1 84 ? 5.486 -7.766 -14.713 1.00 91.38 84 LEU A N 1
ATOM 624 C CA . LEU A 1 84 ? 5.737 -8.618 -15.885 1.00 91.38 84 LEU A CA 1
ATOM 625 C C . LEU A 1 84 ? 7.091 -8.323 -16.557 1.00 91.38 84 LEU A C 1
ATOM 627 O O . LEU A 1 84 ? 7.653 -9.168 -17.261 1.00 91.38 84 LEU A O 1
ATOM 631 N N . GLY A 1 85 ? 7.612 -7.107 -16.361 1.00 88.75 85 GLY A N 1
ATOM 632 C CA . GLY A 1 85 ? 8.836 -6.620 -16.989 1.00 88.75 85 GLY A CA 1
ATOM 633 C C . GLY A 1 85 ? 8.665 -6.347 -18.490 1.00 88.75 85 GLY A C 1
ATOM 634 O O . GLY A 1 85 ? 7.616 -5.921 -18.974 1.00 88.75 85 GLY A O 1
ATOM 635 N N . GLY A 1 86 ? 9.725 -6.570 -19.266 1.00 89.88 86 GLY A N 1
ATOM 636 C CA . GLY A 1 86 ? 9.733 -6.337 -20.709 1.00 89.88 86 GLY A CA 1
ATOM 637 C C . GLY A 1 86 ? 10.115 -4.906 -21.094 1.00 89.88 86 GLY A C 1
ATOM 638 O O . GLY A 1 86 ? 10.949 -4.282 -20.454 1.00 89.88 86 GLY A O 1
ATOM 639 N N . ASN A 1 87 ? 9.570 -4.406 -22.206 1.00 90.00 87 ASN A N 1
ATOM 640 C CA . ASN A 1 87 ? 9.868 -3.054 -22.713 1.00 90.00 87 ASN A CA 1
ATOM 641 C C . ASN A 1 87 ? 8.859 -1.990 -22.224 1.00 90.00 87 ASN A C 1
ATOM 643 O O . ASN A 1 87 ? 8.911 -0.828 -22.619 1.00 90.00 87 ASN A O 1
ATOM 647 N N . LEU A 1 88 ? 7.892 -2.401 -21.409 1.00 89.38 88 LEU A N 1
ATOM 648 C CA . LEU A 1 88 ? 6.861 -1.516 -20.885 1.00 89.38 88 LEU A CA 1
ATOM 649 C C . LEU A 1 88 ? 7.401 -0.759 -19.665 1.00 89.38 88 LEU A C 1
ATOM 651 O O . LEU A 1 88 ? 8.398 -1.154 -19.059 1.00 89.38 88 LEU A O 1
ATOM 655 N N . THR A 1 89 ? 6.777 0.370 -19.341 1.00 89.62 89 THR A N 1
ATOM 656 C CA . THR A 1 89 ? 7.195 1.251 -18.241 1.00 89.62 89 THR A CA 1
ATOM 657 C C . THR A 1 89 ? 5.990 1.813 -17.515 1.00 89.62 89 THR A C 1
ATOM 659 O O . THR A 1 89 ? 4.941 1.984 -18.136 1.00 89.62 89 THR A O 1
ATOM 662 N N . GLY A 1 90 ? 6.163 2.165 -16.243 1.00 88.50 90 GLY A N 1
ATOM 663 C CA . GLY A 1 90 ? 5.063 2.624 -15.399 1.00 88.50 90 GLY A CA 1
ATOM 664 C C . GLY A 1 90 ? 4.003 1.534 -15.245 1.00 88.50 90 GLY A C 1
ATOM 665 O O . GLY A 1 90 ? 4.324 0.346 -15.312 1.00 88.50 90 GLY A O 1
ATOM 666 N N . ASP A 1 91 ? 2.742 1.936 -15.122 1.00 90.00 91 ASP A N 1
ATOM 667 C CA . ASP A 1 91 ? 1.618 1.013 -14.900 1.00 90.00 91 ASP A CA 1
ATOM 668 C C . ASP A 1 91 ? 1.438 0.002 -16.044 1.00 90.00 91 ASP A C 1
ATOM 670 O O . ASP A 1 91 ? 1.002 -1.120 -15.829 1.00 90.00 91 ASP A O 1
ATOM 674 N N . ALA A 1 92 ? 1.877 0.334 -17.265 1.00 90.12 92 ALA A N 1
ATOM 675 C CA . ALA A 1 92 ? 1.827 -0.597 -18.394 1.00 90.12 92 ALA A CA 1
ATOM 676 C C . ALA A 1 92 ? 2.741 -1.825 -18.217 1.00 90.12 92 ALA A C 1
ATOM 678 O O . ALA A 1 92 ? 2.602 -2.793 -18.957 1.00 90.12 92 ALA A O 1
ATOM 679 N N . SER A 1 93 ? 3.707 -1.777 -17.293 1.00 91.06 93 SER A N 1
ATOM 680 C CA . SER A 1 93 ? 4.553 -2.931 -16.952 1.00 91.06 93 SER A CA 1
ATOM 681 C C . SER A 1 93 ? 3.941 -3.852 -15.892 1.00 91.06 93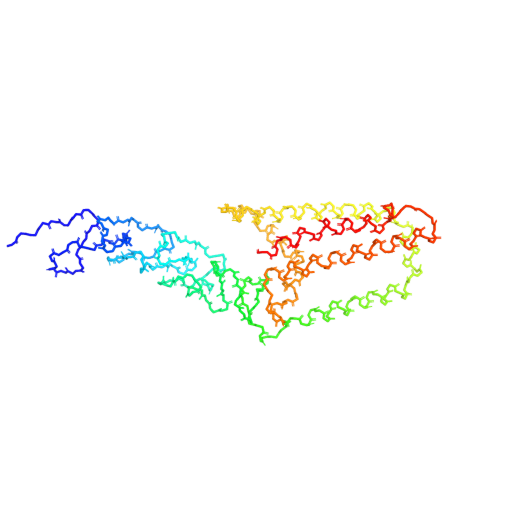 SER A C 1
ATOM 683 O O . SER A 1 93 ? 4.507 -4.917 -15.624 1.00 91.06 93 SER A O 1
ATOM 685 N N . CYS A 1 94 ? 2.803 -3.455 -15.318 1.00 92.88 94 CYS A N 1
ATOM 686 C CA . CYS A 1 94 ? 2.120 -4.206 -14.281 1.00 92.88 94 CYS A CA 1
ATOM 687 C C . CYS A 1 94 ? 1.266 -5.344 -14.850 1.00 92.88 94 CYS A C 1
ATOM 689 O O . CYS A 1 94 ? 0.783 -5.293 -15.984 1.00 92.88 94 CYS A O 1
ATOM 691 N N . GLY A 1 95 ? 1.129 -6.403 -14.054 1.00 91.19 95 GLY A N 1
ATOM 692 C CA . GLY A 1 95 ? 0.216 -7.509 -14.304 1.00 91.19 95 GLY A CA 1
ATOM 693 C C . GLY A 1 95 ? -1.244 -7.084 -14.180 1.00 91.19 95 GLY A C 1
ATOM 694 O O . GLY A 1 95 ? -1.564 -6.000 -13.702 1.00 91.19 95 GLY A O 1
ATOM 695 N N . GLN A 1 96 ? -2.149 -7.959 -14.608 1.00 91.00 96 GLN A N 1
ATOM 696 C CA . GLN A 1 96 ? -3.585 -7.707 -14.500 1.00 91.00 96 GLN A CA 1
ATOM 697 C C . GLN A 1 96 ? -3.998 -7.531 -13.032 1.00 91.00 96 GLN A C 1
ATOM 699 O O . GLN A 1 96 ? -3.662 -8.378 -12.205 1.00 91.00 96 GLN A O 1
ATOM 704 N N . GLY A 1 97 ? -4.752 -6.470 -12.728 1.00 88.00 97 GLY A N 1
ATOM 705 C CA . GLY A 1 97 ? -5.211 -6.188 -11.369 1.00 88.00 97 GLY A CA 1
ATOM 706 C C . GLY A 1 97 ? -4.181 -5.478 -10.487 1.00 88.00 97 GLY A C 1
ATOM 707 O O . GLY A 1 97 ? -4.462 -5.270 -9.309 1.00 88.00 97 GLY A O 1
ATOM 708 N N . TYR A 1 98 ? -3.022 -5.093 -11.032 1.00 90.12 98 TYR A N 1
ATOM 709 C CA . TYR A 1 98 ? -1.973 -4.352 -10.329 1.00 90.12 98 TYR A CA 1
ATOM 710 C C . TYR A 1 98 ? -1.741 -2.983 -10.977 1.00 90.12 98 TYR A C 1
ATOM 712 O O . TYR A 1 98 ? -1.667 -2.863 -12.199 1.00 90.12 98 TYR A O 1
ATOM 720 N N . GLU A 1 99 ? -1.553 -1.953 -10.158 1.00 90.12 99 GLU A N 1
ATOM 721 C CA . GLU A 1 99 ? -1.257 -0.589 -10.593 1.00 90.12 99 GLU A CA 1
ATOM 722 C C . GLU A 1 99 ? -0.279 0.123 -9.644 1.00 90.12 99 GLU A C 1
ATOM 724 O O . GLU A 1 99 ? 0.040 -0.348 -8.546 1.00 90.12 99 GLU A O 1
ATOM 729 N N . GLY A 1 100 ? 0.211 1.288 -10.069 1.00 86.69 100 GLY A N 1
ATOM 730 C CA . GLY A 1 100 ? 1.030 2.167 -9.251 1.00 86.69 100 GLY A CA 1
ATOM 731 C C . GLY A 1 100 ? 2.529 1.897 -9.350 1.00 86.69 100 GLY A C 1
ATOM 732 O O . GLY A 1 100 ? 3.032 1.070 -10.116 1.00 86.69 100 GLY A O 1
ATOM 733 N N . ILE A 1 101 ? 3.291 2.647 -8.551 1.00 86.19 101 ILE A N 1
ATOM 734 C CA . ILE A 1 101 ? 4.748 2.527 -8.538 1.00 86.19 101 ILE A CA 1
ATOM 735 C C . ILE A 1 101 ? 5.148 1.133 -8.054 1.00 86.19 101 ILE A C 1
ATOM 737 O O . ILE A 1 101 ? 4.713 0.690 -6.998 1.00 86.19 101 ILE A O 1
ATOM 741 N N . MET A 1 102 ? 5.974 0.435 -8.837 1.00 87.19 102 MET A N 1
ATOM 742 C CA . MET A 1 102 ? 6.386 -0.943 -8.531 1.00 87.19 102 MET A CA 1
ATOM 743 C C . MET A 1 102 ? 5.212 -1.928 -8.457 1.00 87.19 102 MET A C 1
ATOM 745 O O . MET A 1 102 ? 5.362 -2.989 -7.860 1.00 87.19 102 MET A O 1
ATOM 749 N N . CYS A 1 103 ? 4.074 -1.587 -9.078 1.00 89.38 103 CYS A N 1
ATOM 750 C CA . CYS A 1 103 ? 2.875 -2.422 -9.136 1.00 89.38 103 CYS A CA 1
ATOM 751 C C . CYS A 1 103 ? 2.410 -2.882 -7.745 1.00 89.38 103 CYS A C 1
ATOM 753 O O . CYS A 1 103 ? 1.952 -4.009 -7.580 1.00 89.38 103 CYS A O 1
ATOM 755 N N . SER A 1 104 ? 2.604 -2.033 -6.729 1.00 85.38 104 SER A N 1
ATOM 756 C CA . SER A 1 104 ? 2.362 -2.365 -5.323 1.00 85.38 104 SER A CA 1
ATOM 757 C C . SER A 1 104 ? 0.907 -2.190 -4.889 1.00 85.38 104 SER A C 1
ATOM 759 O O . SER A 1 104 ? 0.552 -2.580 -3.779 1.00 85.38 104 SER A O 1
ATOM 761 N N . SER A 1 105 ? 0.070 -1.584 -5.732 1.00 84.62 105 SER A N 1
ATOM 762 C CA . SER A 1 105 ? -1.347 -1.337 -5.460 1.00 84.62 105 SER A CA 1
ATOM 763 C C . SER A 1 105 ? -2.222 -2.203 -6.358 1.00 84.62 105 SER A C 1
ATOM 765 O O . SER A 1 105 ? -1.799 -2.608 -7.438 1.00 84.62 105 SER A O 1
ATOM 767 N N . CYS A 1 106 ? -3.444 -2.488 -5.916 1.00 85.88 106 CYS A N 1
ATOM 768 C CA . CYS A 1 106 ? -4.411 -3.206 -6.735 1.00 85.88 106 CYS A CA 1
ATOM 769 C C . CYS A 1 106 ? -5.219 -2.235 -7.599 1.00 85.88 106 CYS A C 1
ATOM 771 O O . CYS A 1 106 ? -5.579 -1.148 -7.146 1.00 85.88 106 CYS A O 1
ATOM 773 N N . GLU A 1 107 ? -5.498 -2.641 -8.837 1.00 86.25 107 GLU A N 1
ATOM 774 C CA . GLU A 1 107 ? -6.365 -1.914 -9.767 1.00 86.25 107 GLU A CA 1
ATOM 775 C C . GLU A 1 107 ? -7.809 -1.870 -9.234 1.00 86.25 107 GLU A C 1
ATOM 777 O O . GLU A 1 107 ? -8.198 -2.593 -8.313 1.00 86.25 107 GLU A O 1
ATOM 782 N N . THR A 1 108 ? -8.650 -1.025 -9.826 1.00 79.31 108 THR A N 1
ATOM 783 C CA . THR A 1 108 ? -10.075 -0.983 -9.493 1.00 79.31 108 THR A CA 1
ATOM 784 C C . THR A 1 108 ? -10.737 -2.349 -9.636 1.00 79.31 108 THR A C 1
ATOM 786 O O . THR A 1 108 ? -10.498 -3.043 -10.618 1.00 79.31 108 THR A O 1
ATOM 789 N N . ASP A 1 109 ? -11.615 -2.677 -8.685 1.00 78.94 109 ASP A N 1
ATOM 790 C CA . ASP A 1 109 ? -12.302 -3.972 -8.570 1.00 78.94 109 ASP A CA 1
ATOM 791 C C . ASP A 1 109 ? -11.386 -5.144 -8.165 1.00 78.94 109 ASP A C 1
ATOM 793 O O . ASP A 1 109 ? -11.831 -6.289 -8.122 1.00 78.94 109 ASP A O 1
ATOM 797 N N . PHE A 1 110 ? -10.145 -4.852 -7.763 1.00 83.62 110 PHE A N 1
ATOM 798 C CA . PHE A 1 110 ? -9.254 -5.786 -7.084 1.00 83.62 110 PHE A CA 1
ATOM 799 C C . PHE A 1 110 ? -8.988 -5.340 -5.642 1.00 83.62 110 PHE A C 1
ATOM 801 O O . PHE A 1 110 ? -9.108 -4.165 -5.297 1.00 83.62 110 PHE A O 1
ATOM 808 N N . TYR A 1 111 ? -8.622 -6.291 -4.786 1.00 80.06 111 TYR A N 1
ATOM 809 C CA . TYR A 1 111 ? -8.210 -6.044 -3.407 1.00 80.06 111 TYR A CA 1
ATOM 810 C C . TYR A 1 111 ? -6.947 -6.832 -3.063 1.00 80.06 111 TYR A C 1
ATOM 812 O O . TYR A 1 111 ? -6.733 -7.933 -3.576 1.00 80.06 111 TYR A O 1
ATOM 820 N N . MET A 1 112 ? -6.132 -6.297 -2.152 1.00 78.50 112 MET A N 1
ATOM 821 C CA . MET A 1 112 ? -4.935 -6.988 -1.668 1.00 78.50 112 MET A CA 1
ATOM 822 C C . MET A 1 112 ? -5.301 -8.034 -0.610 1.00 78.50 112 MET A C 1
ATOM 824 O O . MET A 1 112 ? -5.809 -7.696 0.462 1.00 78.50 112 MET A O 1
ATOM 828 N N . ASP A 1 113 ? -5.023 -9.307 -0.882 1.00 76.69 113 ASP A N 1
ATOM 829 C CA . ASP A 1 113 ? -5.226 -10.390 0.081 1.00 76.69 113 ASP A CA 1
ATOM 830 C C . ASP A 1 113 ? -4.045 -10.478 1.063 1.00 76.69 113 ASP A C 1
ATOM 832 O O . ASP A 1 113 ? -2.918 -10.776 0.669 1.00 76.69 113 ASP A O 1
ATOM 836 N N . SER A 1 114 ? -4.290 -10.266 2.362 1.00 68.38 114 SER A N 1
ATOM 837 C CA . SER A 1 114 ? -3.225 -10.235 3.385 1.00 68.38 114 SER A CA 1
ATOM 838 C C . SER A 1 114 ? -2.493 -11.563 3.583 1.00 68.38 114 SER A C 1
ATOM 840 O O . SER A 1 114 ? -1.414 -11.580 4.169 1.00 68.38 114 SER A O 1
ATOM 842 N N . PHE A 1 115 ? -3.088 -12.688 3.175 1.00 65.56 115 PHE A N 1
ATOM 843 C CA . PHE A 1 115 ? -2.495 -14.006 3.390 1.00 65.56 115 PHE A CA 1
ATOM 844 C C . PHE A 1 115 ? -1.592 -14.423 2.229 1.00 65.56 115 PHE A C 1
ATOM 846 O O . PHE A 1 115 ? -0.500 -14.945 2.446 1.00 65.56 115 PHE A O 1
ATOM 853 N N . SER A 1 116 ? -2.050 -14.198 1.000 1.00 71.50 116 SER A N 1
ATOM 854 C CA . SER A 1 116 ? -1.316 -14.539 -0.218 1.00 71.50 116 SER A CA 1
ATOM 855 C C . SER A 1 116 ? -0.454 -13.401 -0.759 1.00 71.50 116 SER A C 1
ATOM 857 O O . SER A 1 116 ? 0.406 -13.683 -1.585 1.00 71.50 116 SER A O 1
ATOM 859 N N . MET A 1 117 ? -0.629 -12.162 -0.279 1.00 75.62 117 MET A N 1
ATOM 860 C CA . MET A 1 117 ? 0.055 -10.965 -0.792 1.00 75.62 117 MET A CA 1
ATOM 861 C C . MET A 1 117 ? -0.151 -10.794 -2.308 1.00 75.62 117 MET A C 1
ATOM 863 O O . MET A 1 117 ? 0.784 -10.481 -3.039 1.00 75.62 117 MET A O 1
ATOM 867 N N . THR A 1 118 ? -1.375 -11.047 -2.785 1.00 83.12 118 THR A N 1
ATOM 868 C CA . THR A 1 118 ? -1.753 -10.927 -4.204 1.00 83.12 118 THR A CA 1
ATOM 869 C C . THR A 1 118 ? -3.041 -10.130 -4.361 1.00 83.12 118 THR A C 1
ATOM 871 O O . THR A 1 118 ? -3.906 -10.159 -3.479 1.00 83.12 118 THR A O 1
ATOM 874 N N . CYS A 1 119 ? -3.180 -9.438 -5.493 1.00 85.69 119 CYS A N 1
ATOM 875 C CA . CYS A 1 119 ? -4.415 -8.751 -5.852 1.00 85.69 119 CYS A CA 1
ATOM 876 C C . CYS A 1 119 ? -5.438 -9.760 -6.388 1.00 85.69 119 CYS A C 1
ATOM 878 O O . CYS A 1 119 ? -5.172 -10.480 -7.353 1.00 85.69 119 CYS A O 1
ATOM 880 N N . ARG A 1 120 ? -6.617 -9.821 -5.763 1.00 84.94 120 ARG A N 1
ATOM 881 C CA . ARG A 1 120 ? -7.733 -10.685 -6.174 1.00 84.94 120 ARG A CA 1
ATOM 882 C C . ARG A 1 120 ? -8.935 -9.869 -6.609 1.00 84.94 120 ARG A C 1
ATOM 884 O O . ARG A 1 120 ? -9.187 -8.806 -6.054 1.00 84.94 120 ARG A O 1
ATOM 891 N N . ASP A 1 121 ? -9.676 -10.400 -7.574 1.00 85.62 121 ASP A N 1
ATOM 892 C CA . ASP A 1 121 ? -10.892 -9.775 -8.090 1.00 85.62 121 ASP A CA 1
ATOM 893 C C . ASP A 1 121 ? -12.012 -9.812 -7.033 1.00 85.62 121 ASP A C 1
ATOM 895 O O . ASP A 1 121 ? -12.244 -10.823 -6.357 1.00 85.62 121 ASP A O 1
ATOM 899 N N . CYS A 1 122 ? -12.726 -8.700 -6.893 1.00 78.19 122 CYS A N 1
ATOM 900 C CA . CYS A 1 122 ? -13.869 -8.547 -6.007 1.00 78.19 122 CYS A CA 1
ATOM 901 C C . CYS A 1 122 ? -15.064 -9.447 -6.392 1.00 78.19 122 CYS A C 1
ATOM 903 O O . CYS A 1 122 ? -15.935 -9.682 -5.544 1.00 78.19 122 CYS A O 1
ATOM 905 N N . THR A 1 123 ? -15.139 -9.970 -7.625 1.00 72.31 123 THR A N 1
ATOM 906 C CA . THR A 1 123 ? -16.278 -10.791 -8.083 1.00 72.31 123 THR A CA 1
ATOM 907 C C . THR A 1 123 ? -16.318 -12.209 -7.512 1.00 72.31 123 THR A C 1
ATOM 909 O O . THR A 1 123 ? -17.405 -12.777 -7.400 1.00 72.31 123 THR A O 1
ATOM 912 N N . ASP A 1 124 ? -15.180 -12.773 -7.094 1.00 64.75 124 ASP A N 1
ATOM 913 C CA . ASP A 1 124 ? -15.071 -14.186 -6.676 1.00 64.75 124 ASP A CA 1
ATOM 914 C C . ASP A 1 124 ? -15.504 -14.466 -5.222 1.00 64.75 124 ASP A C 1
ATOM 916 O O . ASP A 1 124 ? -15.304 -15.555 -4.683 1.00 64.75 124 ASP A O 1
ATOM 920 N N . GLY A 1 125 ? -16.231 -13.523 -4.617 1.00 58.00 125 GLY A N 1
ATOM 921 C CA . GLY A 1 125 ? -17.136 -13.820 -3.510 1.00 58.00 125 GLY A CA 1
ATOM 922 C C . GLY A 1 125 ? -16.479 -13.829 -2.132 1.00 58.00 125 GLY A C 1
ATOM 923 O O . GLY A 1 125 ? -16.106 -14.874 -1.617 1.00 58.00 125 GLY A O 1
ATOM 924 N N . ALA A 1 126 ? -16.444 -12.649 -1.507 1.00 51.88 126 ALA A N 1
ATOM 925 C CA . ALA A 1 126 ? -16.430 -12.407 -0.049 1.00 51.88 126 ALA A CA 1
ATOM 926 C C . ALA A 1 126 ? -16.196 -10.917 0.284 1.00 51.88 126 ALA A C 1
ATOM 928 O O . ALA A 1 126 ? -16.314 -10.524 1.447 1.00 51.88 126 ALA A O 1
ATOM 929 N N . GLY A 1 127 ? -15.859 -10.091 -0.714 1.00 51.72 127 GLY A N 1
ATOM 930 C CA . GLY A 1 127 ? -15.488 -8.692 -0.527 1.00 51.72 127 GLY A CA 1
ATOM 931 C C . GLY A 1 127 ? -16.610 -7.831 0.058 1.00 51.72 127 GLY A C 1
ATOM 932 O O . GLY A 1 127 ? -17.733 -7.791 -0.447 1.00 51.72 127 GLY A O 1
ATOM 933 N N . GLY A 1 128 ? -16.299 -7.121 1.141 1.00 59.03 128 GLY A N 1
ATOM 934 C CA . GLY A 1 128 ? -17.075 -5.983 1.623 1.00 59.03 128 GLY A CA 1
ATOM 935 C C . GLY A 1 128 ? -17.987 -6.260 2.816 1.00 59.03 128 GLY A C 1
ATOM 936 O O . GLY A 1 128 ? -17.756 -5.775 3.923 1.00 59.03 128 GLY A O 1
ATOM 937 N N . VAL A 1 129 ? -19.077 -6.999 2.597 1.00 60.59 129 VAL A N 1
ATOM 938 C CA . VAL A 1 129 ? -20.207 -7.023 3.553 1.00 60.59 129 VAL A CA 1
ATOM 939 C C . VAL A 1 129 ? -20.208 -8.214 4.508 1.00 60.59 129 VAL A C 1
ATOM 941 O O . VAL A 1 129 ? -20.636 -8.077 5.653 1.00 60.59 129 VAL A O 1
ATOM 944 N N . ALA A 1 130 ? -19.714 -9.377 4.079 1.00 66.88 130 ALA A N 1
ATOM 945 C CA . ALA A 1 130 ? -19.717 -10.596 4.887 1.00 66.88 130 ALA A CA 1
ATOM 946 C C . ALA A 1 130 ? -18.923 -10.459 6.206 1.00 66.88 130 ALA A C 1
ATOM 948 O O . ALA A 1 130 ? -19.505 -10.716 7.264 1.00 66.88 130 ALA A O 1
ATOM 949 N N . PRO A 1 131 ? -17.654 -9.995 6.208 1.00 67.62 131 PRO A N 1
ATOM 950 C CA . PRO A 1 131 ? -16.913 -9.794 7.455 1.00 67.62 131 PRO A CA 1
ATOM 951 C C . PRO A 1 131 ? -17.568 -8.748 8.370 1.00 67.62 131 PRO A C 1
ATOM 953 O O . PRO A 1 131 ? -17.566 -8.911 9.592 1.00 67.62 131 PRO A O 1
ATOM 956 N N . LEU A 1 132 ? -18.194 -7.710 7.804 1.00 69.81 132 LEU A N 1
ATOM 957 C CA . LEU A 1 132 ? -18.886 -6.674 8.574 1.00 69.81 132 LEU A CA 1
ATOM 958 C C . LEU A 1 132 ? -20.142 -7.216 9.263 1.00 69.81 132 LEU A C 1
ATOM 960 O O . LEU A 1 132 ? -20.358 -6.944 10.443 1.00 69.81 132 LEU A O 1
ATOM 964 N N . LEU A 1 133 ? -20.926 -8.050 8.578 1.00 73.62 133 LEU A N 1
ATOM 965 C CA . LEU A 1 133 ? -22.077 -8.732 9.174 1.00 73.62 133 LEU A CA 1
ATOM 966 C C . LEU A 1 133 ? -21.663 -9.698 10.288 1.00 73.62 133 LEU A C 1
ATOM 968 O O . LEU A 1 133 ? -22.331 -9.750 11.319 1.00 73.62 133 LEU A O 1
ATOM 972 N N . VAL A 1 134 ? -20.550 -10.419 10.120 1.00 79.44 134 VAL A N 1
ATOM 973 C CA . VAL A 1 134 ? -20.008 -11.304 11.164 1.00 79.44 134 VAL A CA 1
ATOM 974 C C . VAL A 1 134 ? -19.572 -10.497 12.387 1.00 79.44 134 VAL A C 1
ATOM 976 O O . VAL A 1 134 ? -19.943 -10.848 13.506 1.00 79.44 134 VAL A O 1
ATOM 979 N N . LEU A 1 135 ? -18.850 -9.388 12.204 1.00 77.56 135 LEU A N 1
ATOM 980 C CA . LEU A 1 135 ? -18.427 -8.538 13.321 1.00 77.56 135 LEU A CA 1
ATOM 981 C C . LEU A 1 135 ? -19.609 -7.879 14.038 1.00 77.56 135 LEU A C 1
ATOM 983 O O . LEU A 1 135 ? -19.636 -7.862 15.268 1.00 77.56 135 LEU A O 1
ATOM 987 N N . VAL A 1 136 ? -20.616 -7.403 13.298 1.00 83.31 136 VAL A N 1
ATOM 988 C CA . VAL A 1 136 ? -21.859 -6.880 13.887 1.00 83.31 136 VAL A CA 1
ATOM 989 C C . VAL A 1 136 ? -22.593 -7.979 14.655 1.00 83.31 136 VAL A C 1
ATOM 991 O O . VAL A 1 136 ? -23.020 -7.742 15.783 1.00 83.31 136 VAL A O 1
ATOM 994 N N . ALA A 1 137 ? -22.693 -9.193 14.108 1.00 84.44 137 ALA A N 1
ATOM 995 C CA . ALA A 1 137 ? -23.310 -10.321 14.800 1.00 84.44 137 ALA A CA 1
ATOM 996 C C . ALA A 1 137 ? -22.566 -10.668 16.100 1.00 84.44 137 ALA A C 1
ATOM 998 O O . ALA A 1 137 ? -23.206 -10.826 17.139 1.00 84.44 137 ALA A O 1
ATOM 999 N N . ILE A 1 138 ? -21.229 -10.708 16.081 1.00 87.44 138 ILE A N 1
ATOM 1000 C CA . ILE A 1 138 ? -20.407 -10.926 17.282 1.00 87.44 138 ILE A CA 1
ATOM 1001 C C . ILE A 1 138 ? -20.639 -9.806 18.300 1.00 87.44 138 ILE A C 1
ATOM 1003 O O . ILE A 1 138 ? -20.882 -10.095 19.469 1.00 87.44 138 ILE A O 1
ATOM 1007 N N . ALA A 1 139 ? -20.620 -8.541 17.877 1.00 84.88 139 ALA A N 1
ATOM 1008 C CA . ALA A 1 139 ? -20.842 -7.402 18.764 1.00 84.88 139 ALA A CA 1
ATOM 1009 C C . ALA A 1 139 ? -22.237 -7.436 19.410 1.00 84.88 139 ALA A C 1
ATOM 1011 O O . ALA A 1 139 ? -22.365 -7.179 20.607 1.00 84.88 139 ALA A O 1
ATOM 1012 N N . VAL A 1 140 ? -23.271 -7.813 18.650 1.00 90.56 140 VAL A N 1
ATOM 1013 C CA . VAL A 1 140 ? -24.635 -7.996 19.167 1.00 90.56 140 VAL A CA 1
ATOM 1014 C C . VAL A 1 140 ? -24.685 -9.158 20.155 1.00 90.56 140 VAL A C 1
ATOM 1016 O O . VAL A 1 140 ? -25.224 -8.987 21.244 1.00 90.56 140 VAL A O 1
ATOM 1019 N N . ILE A 1 141 ? -24.087 -10.309 19.836 1.00 91.88 141 ILE A N 1
ATOM 1020 C CA . ILE A 1 141 ? -24.039 -11.468 20.742 1.00 91.88 141 ILE A CA 1
ATOM 1021 C C . ILE A 1 141 ? -23.329 -11.095 22.046 1.00 91.88 141 ILE A C 1
ATOM 1023 O O . ILE A 1 141 ? -23.860 -11.354 23.124 1.00 91.88 141 ILE A O 1
ATOM 1027 N N . VAL A 1 142 ? -22.170 -10.438 21.968 1.00 89.88 142 VAL A N 1
ATOM 1028 C CA . VAL A 1 142 ? -21.428 -9.968 23.146 1.00 89.88 142 VAL A CA 1
ATOM 1029 C C . VAL A 1 142 ? -22.266 -8.970 23.941 1.00 89.88 142 VAL A C 1
ATOM 1031 O O . VAL A 1 142 ? -22.393 -9.123 25.152 1.00 89.88 142 VAL A O 1
ATOM 1034 N N . GLY A 1 143 ? -22.892 -7.993 23.282 1.00 86.56 143 GLY A N 1
ATOM 1035 C CA . GLY A 1 143 ? -23.761 -7.012 23.933 1.00 86.56 143 GLY A CA 1
ATOM 1036 C C . GLY A 1 143 ? -24.943 -7.660 24.654 1.00 86.56 143 GLY A C 1
ATOM 1037 O O . GLY A 1 143 ? -25.228 -7.321 25.801 1.00 86.56 143 GLY A O 1
ATOM 1038 N N . VAL A 1 144 ? -25.581 -8.648 24.025 1.00 91.50 144 VAL A N 1
ATOM 1039 C CA . VAL A 1 144 ? -26.679 -9.430 24.605 1.00 91.50 144 VAL A CA 1
ATOM 1040 C C . VAL A 1 144 ? -26.188 -10.241 25.806 1.00 91.50 144 VAL A C 1
ATOM 1042 O O . VAL A 1 144 ? -26.787 -10.158 26.875 1.00 91.50 144 VAL A O 1
ATOM 1045 N N . VAL A 1 145 ? -25.073 -10.966 25.683 1.00 91.25 145 VAL A N 1
ATOM 1046 C CA . VAL A 1 145 ? -24.484 -11.746 26.787 1.00 91.25 145 VAL A CA 1
ATOM 1047 C C . VAL A 1 145 ? -24.117 -10.846 27.968 1.00 91.25 145 VAL A C 1
ATOM 1049 O O . VAL A 1 145 ? -24.415 -11.193 29.113 1.00 91.25 145 VAL A O 1
ATOM 1052 N N . VAL A 1 146 ? -23.520 -9.681 27.704 1.00 89.75 146 VAL A N 1
ATOM 1053 C CA . VAL A 1 146 ? -23.170 -8.685 28.726 1.00 89.75 146 VAL A CA 1
ATOM 1054 C C . VAL A 1 146 ? -24.422 -8.113 29.384 1.00 89.75 146 VAL A C 1
ATOM 1056 O O . VAL A 1 146 ? -24.446 -7.990 30.605 1.00 89.75 146 VAL A O 1
ATOM 1059 N N . ALA A 1 147 ? -25.473 -7.809 28.619 1.00 86.50 147 ALA A N 1
ATOM 1060 C CA . ALA A 1 147 ? -26.732 -7.301 29.160 1.00 86.50 147 ALA A CA 1
ATOM 1061 C C . ALA A 1 147 ? -27.433 -8.341 30.049 1.00 86.50 147 ALA A C 1
ATOM 1063 O O . ALA A 1 147 ? -27.839 -8.019 31.166 1.00 86.50 147 ALA A O 1
ATOM 1064 N N . PHE A 1 148 ? -27.513 -9.598 29.599 1.00 92.31 148 PHE A N 1
ATOM 1065 C CA . PHE A 1 148 ? -28.112 -10.691 30.373 1.00 92.31 148 PHE A CA 1
ATOM 1066 C C . PHE A 1 148 ? -27.357 -10.977 31.672 1.00 92.31 148 PHE A C 1
ATOM 1068 O O . PHE A 1 148 ? -27.974 -11.270 32.692 1.00 92.31 148 PHE A O 1
ATOM 1075 N N . ASN A 1 149 ? -26.030 -10.867 31.651 1.00 91.38 149 ASN A N 1
ATOM 1076 C CA . ASN A 1 149 ? -25.182 -11.170 32.801 1.00 91.38 149 ASN A CA 1
ATOM 1077 C C . ASN A 1 149 ? -24.666 -9.905 33.503 1.00 91.38 149 ASN A C 1
ATOM 1079 O O . ASN A 1 149 ? -23.690 -9.975 34.246 1.00 91.38 149 ASN A O 1
ATOM 1083 N N . TYR A 1 150 ? -25.302 -8.748 33.293 1.00 86.62 150 TYR A N 1
ATOM 1084 C CA . TYR A 1 150 ? -24.770 -7.448 33.713 1.00 86.62 150 TYR A CA 1
ATOM 1085 C C . TYR A 1 150 ? -24.452 -7.383 35.212 1.00 86.62 150 TYR A C 1
ATOM 1087 O O . TYR A 1 150 ? -23.383 -6.923 35.605 1.00 86.62 150 TYR A O 1
ATOM 1095 N N . THR A 1 151 ? -25.351 -7.886 36.059 1.00 84.62 151 THR A N 1
ATOM 1096 C CA . THR A 1 151 ? -25.169 -7.900 37.520 1.00 84.62 151 THR A CA 1
ATOM 1097 C C . THR A 1 151 ? -24.031 -8.821 37.952 1.00 84.62 151 THR A C 1
ATOM 1099 O O . THR A 1 151 ? -23.244 -8.461 38.825 1.00 84.62 151 THR A O 1
ATOM 1102 N N . TYR A 1 152 ? -23.903 -9.983 37.310 1.00 87.94 152 TYR A N 1
ATOM 1103 C CA . TYR A 1 152 ? -22.813 -10.921 37.557 1.00 87.94 152 TYR A CA 1
ATOM 1104 C C . TYR A 1 152 ? -21.463 -10.344 37.113 1.00 87.94 152 TYR A C 1
ATOM 1106 O O . TYR A 1 152 ? -20.517 -10.329 37.901 1.00 87.94 152 TYR A O 1
ATOM 1114 N N . LEU A 1 153 ? -21.382 -9.808 35.887 1.00 83.06 153 LEU A N 1
ATOM 1115 C CA . LEU A 1 153 ? -20.166 -9.178 35.370 1.00 83.06 153 LEU A CA 1
ATOM 1116 C C . LEU A 1 153 ? -19.759 -7.977 36.217 1.00 83.06 153 LEU A C 1
ATOM 1118 O O . LEU A 1 153 ? -18.581 -7.845 36.526 1.00 83.06 153 LEU A O 1
ATOM 1122 N N . LYS A 1 154 ? -20.709 -7.127 36.620 1.00 83.81 154 LYS A N 1
ATOM 1123 C CA . LYS A 1 154 ? -20.423 -5.960 37.458 1.00 83.81 154 LYS A CA 1
ATOM 1124 C C . LYS A 1 154 ? -19.746 -6.370 38.767 1.00 83.81 154 LYS A C 1
ATOM 1126 O O . LYS A 1 154 ? -18.664 -5.875 39.066 1.00 83.81 154 LYS A O 1
ATOM 1131 N N . ASN A 1 155 ? -20.329 -7.325 39.491 1.00 85.38 155 ASN A N 1
ATOM 1132 C CA . ASN A 1 155 ? -19.773 -7.798 40.762 1.00 85.38 155 ASN A CA 1
ATOM 1133 C C . ASN A 1 155 ? -18.415 -8.501 40.573 1.00 85.38 155 ASN A C 1
ATOM 1135 O O . ASN A 1 155 ? -17.515 -8.357 41.399 1.00 85.38 155 ASN A O 1
ATOM 1139 N N . TYR A 1 156 ? -18.247 -9.240 39.471 1.00 83.50 156 TYR A N 1
ATOM 1140 C CA . TYR A 1 156 ? -16.978 -9.883 39.126 1.00 83.50 156 TYR A CA 1
ATOM 1141 C C . TYR A 1 156 ? -15.873 -8.862 38.807 1.00 83.50 156 TYR A C 1
ATOM 1143 O O . TYR A 1 156 ? -14.744 -9.004 39.280 1.00 83.50 156 TYR A O 1
ATOM 1151 N N . PHE A 1 157 ? -16.193 -7.821 38.032 1.00 80.69 157 PHE A N 1
ATOM 1152 C CA . PHE A 1 157 ? -15.254 -6.759 37.673 1.00 80.69 157 PHE A CA 1
ATOM 1153 C C . PHE A 1 157 ? -14.881 -5.895 38.879 1.00 80.69 157 PHE A C 1
ATOM 1155 O O . PHE A 1 157 ? -13.698 -5.620 39.057 1.00 80.69 157 PHE A O 1
ATOM 1162 N N . GLU A 1 158 ? -15.839 -5.518 39.731 1.00 80.56 158 GLU A N 1
ATOM 1163 C CA . GLU A 1 158 ? -15.572 -4.717 40.937 1.00 80.56 158 GLU A CA 1
ATOM 1164 C C . GLU A 1 158 ? -14.588 -5.422 41.885 1.00 80.56 158 GLU A C 1
ATOM 1166 O O . GLU A 1 158 ? -13.648 -4.796 42.370 1.00 80.56 158 GLU A O 1
ATOM 1171 N N . GLY A 1 159 ? -14.726 -6.739 42.080 1.00 78.88 159 GLY A N 1
ATOM 1172 C CA . GLY A 1 159 ? -13.833 -7.511 42.953 1.00 78.88 159 GLY A CA 1
ATOM 1173 C C . GLY A 1 159 ? -12.428 -7.767 42.393 1.00 78.88 159 GLY A C 1
ATOM 1174 O O . GLY A 1 159 ? -11.529 -8.140 43.146 1.00 78.88 159 GLY A O 1
ATOM 1175 N N . ARG A 1 160 ? -12.215 -7.595 41.082 1.00 81.62 160 ARG A N 1
ATOM 1176 C CA . ARG A 1 160 ? -10.947 -7.927 40.399 1.00 81.62 160 ARG A CA 1
ATOM 1177 C C . ARG A 1 160 ? -10.344 -6.750 39.630 1.00 81.62 160 ARG A C 1
ATOM 1179 O O . ARG A 1 160 ? -9.369 -6.924 38.899 1.00 81.62 160 ARG A O 1
ATOM 1186 N N . MET A 1 161 ? -10.901 -5.552 39.813 1.00 75.62 161 MET A N 1
ATOM 1187 C CA . MET A 1 161 ? -10.554 -4.355 39.048 1.00 75.62 161 MET A CA 1
ATOM 1188 C C . MET A 1 161 ? -9.065 -4.004 39.148 1.00 75.62 161 MET A C 1
ATOM 1190 O O . MET A 1 161 ? -8.461 -3.656 38.138 1.00 75.62 161 MET A O 1
ATOM 1194 N N . GLU A 1 162 ? -8.448 -4.148 40.325 1.00 79.50 162 GLU A N 1
ATOM 1195 C CA . GLU A 1 162 ? -7.017 -3.858 40.512 1.00 79.50 162 GLU A CA 1
ATOM 1196 C C . GLU A 1 162 ? -6.117 -4.807 39.708 1.00 79.50 162 GLU A C 1
ATOM 1198 O O . GLU A 1 162 ? -5.190 -4.367 39.029 1.00 79.50 162 GLU A O 1
ATOM 1203 N N . GLN A 1 163 ? -6.416 -6.110 39.720 1.00 81.31 163 GLN A N 1
ATOM 1204 C CA . GLN A 1 163 ? -5.667 -7.104 38.944 1.00 81.31 163 GLN A CA 1
ATOM 1205 C C . GLN A 1 163 ? -5.865 -6.905 37.441 1.00 81.31 163 GLN A C 1
ATOM 1207 O O . GLN A 1 163 ? -4.905 -6.951 36.673 1.00 81.31 163 GLN A O 1
ATOM 1212 N N . LEU A 1 164 ? -7.101 -6.622 37.024 1.00 76.00 164 LEU A N 1
ATOM 1213 C CA . LEU A 1 164 ? -7.423 -6.298 35.637 1.00 76.00 164 LEU A CA 1
ATOM 1214 C C . LEU A 1 164 ? -6.686 -5.040 35.171 1.00 76.00 164 LEU A C 1
ATOM 1216 O O . LEU A 1 164 ? -6.131 -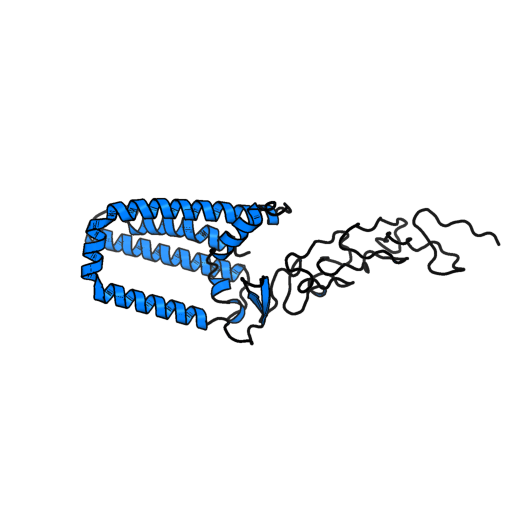5.043 34.078 1.00 76.00 164 LEU A O 1
ATOM 1220 N N . PHE A 1 165 ? -6.597 -4.002 36.007 1.00 76.56 165 PHE A N 1
ATOM 1221 C CA . PHE A 1 165 ? -5.849 -2.788 35.687 1.00 76.56 165 PHE A CA 1
ATOM 1222 C C . PHE A 1 165 ? -4.350 -3.068 35.498 1.00 76.56 165 PHE A C 1
ATOM 1224 O O . PHE A 1 165 ? -3.745 -2.574 34.544 1.00 76.56 165 PHE A O 1
ATOM 1231 N N . MET A 1 166 ? -3.751 -3.905 36.353 1.00 77.38 166 MET A N 1
ATOM 1232 C CA . MET A 1 166 ? -2.347 -4.311 36.208 1.00 77.38 166 MET A CA 1
ATOM 1233 C C . MET A 1 166 ? -2.103 -5.105 34.916 1.00 77.38 166 MET A C 1
ATOM 1235 O O . MET A 1 166 ? -1.168 -4.792 34.176 1.00 77.38 166 MET A O 1
ATOM 1239 N N . HIS A 1 167 ? -2.963 -6.078 34.598 1.00 79.38 167 HIS A N 1
ATOM 1240 C CA . HIS A 1 167 ? -2.854 -6.856 33.361 1.00 79.38 167 HIS A CA 1
ATOM 1241 C C . HIS A 1 167 ? -3.117 -6.019 32.106 1.00 79.38 167 HIS A C 1
ATOM 1243 O O . HIS A 1 167 ? -2.420 -6.183 31.108 1.00 79.38 167 HIS A O 1
ATOM 1249 N N . MET A 1 168 ? -4.058 -5.072 32.152 1.00 71.81 168 MET A N 1
ATOM 1250 C CA . MET A 1 168 ? -4.282 -4.127 31.057 1.00 71.81 168 MET A CA 1
ATOM 1251 C C . MET A 1 168 ? -3.060 -3.240 30.813 1.00 71.81 168 MET A C 1
ATOM 1253 O O . MET A 1 168 ? -2.725 -2.982 29.659 1.00 71.81 168 MET A O 1
ATOM 1257 N N . ASN A 1 169 ? -2.366 -2.798 31.866 1.00 77.62 169 ASN A N 1
ATOM 1258 C CA . ASN A 1 169 ? -1.147 -2.002 31.716 1.00 77.62 169 ASN A CA 1
ATOM 1259 C C . A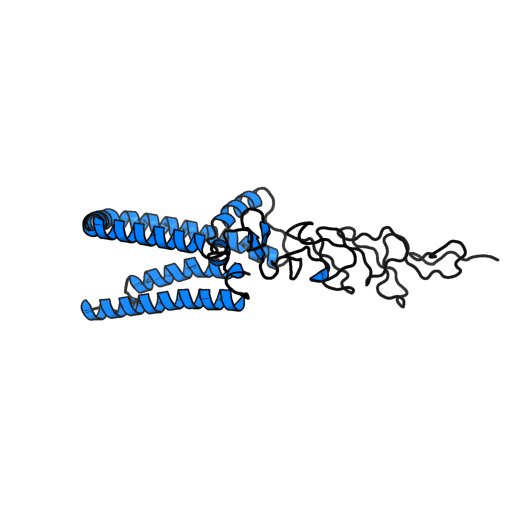SN A 1 169 ? -0.013 -2.817 31.064 1.00 77.62 169 ASN A C 1
ATOM 1261 O O . ASN A 1 169 ? 0.645 -2.335 30.144 1.00 77.62 169 ASN A O 1
ATOM 1265 N N . GLN A 1 170 ? 0.162 -4.080 31.474 1.00 84.38 170 GLN A N 1
ATOM 1266 C CA . GLN A 1 170 ? 1.104 -5.008 30.831 1.00 84.38 170 GLN A CA 1
ATOM 1267 C C . GLN A 1 170 ? 0.739 -5.269 29.362 1.00 84.38 170 GLN A C 1
ATOM 1269 O O . GLN A 1 170 ? 1.606 -5.201 28.493 1.00 84.38 170 GLN A O 1
ATOM 1274 N N . GLY A 1 171 ? -0.544 -5.500 29.069 1.00 81.12 171 GLY A N 1
ATOM 1275 C CA . GLY A 1 171 ? -1.034 -5.693 27.703 1.00 81.12 171 GLY A CA 1
ATOM 1276 C C . GLY A 1 171 ? -0.848 -4.451 26.829 1.00 81.12 171 GLY A C 1
ATOM 1277 O O . GLY A 1 171 ? -0.426 -4.564 25.681 1.00 81.12 171 GLY A O 1
ATOM 1278 N N . THR A 1 172 ? -1.075 -3.258 27.386 1.00 77.56 172 THR A N 1
ATOM 1279 C CA . THR A 1 172 ? -0.833 -1.984 26.688 1.00 77.56 172 THR A CA 1
ATOM 1280 C C . THR A 1 172 ? 0.646 -1.836 26.345 1.00 77.56 172 THR A C 1
ATOM 1282 O O . THR A 1 172 ? 0.974 -1.475 25.220 1.00 77.56 172 THR A O 1
ATOM 1285 N N . MET A 1 173 ? 1.546 -2.174 27.275 1.00 80.12 173 MET A N 1
ATOM 1286 C CA . MET A 1 173 ? 2.986 -2.141 27.024 1.00 80.12 173 MET A CA 1
ATOM 1287 C C . MET A 1 173 ? 3.385 -3.101 25.897 1.00 80.12 173 MET A C 1
ATOM 1289 O O . MET A 1 173 ? 4.104 -2.688 24.994 1.00 80.12 173 MET A O 1
ATOM 1293 N N . MET A 1 174 ? 2.865 -4.334 25.899 1.00 82.31 174 MET A N 1
ATOM 1294 C CA . MET A 1 174 ? 3.109 -5.305 24.824 1.00 82.31 174 MET A CA 1
ATOM 1295 C C . MET A 1 174 ? 2.601 -4.808 23.465 1.00 82.31 174 MET A C 1
ATOM 1297 O O . MET A 1 174 ? 3.327 -4.899 22.473 1.00 82.31 174 MET A O 1
ATOM 1301 N N . MET A 1 175 ? 1.393 -4.236 23.416 1.00 76.62 175 MET A N 1
ATOM 1302 C CA . MET A 1 175 ? 0.845 -3.668 22.180 1.00 76.62 175 MET A CA 1
ATOM 1303 C C . MET A 1 175 ? 1.697 -2.513 21.661 1.00 76.62 175 MET A C 1
ATOM 1305 O O . MET A 1 175 ? 2.060 -2.512 20.490 1.00 76.62 175 MET A O 1
ATOM 1309 N N . VAL A 1 176 ? 2.091 -1.575 22.524 1.00 78.94 176 VAL A N 1
ATOM 1310 C CA . VAL A 1 176 ? 2.945 -0.446 22.124 1.00 78.94 176 VAL A CA 1
ATOM 1311 C C . VAL A 1 176 ? 4.305 -0.934 21.625 1.00 78.94 176 VAL A C 1
ATOM 1313 O O . VAL A 1 176 ? 4.781 -0.464 20.595 1.00 78.94 176 VAL A O 1
ATOM 1316 N N . THR A 1 177 ? 4.930 -1.906 22.298 1.00 84.06 177 THR A N 1
ATOM 1317 C CA . THR A 1 177 ? 6.212 -2.455 21.831 1.00 84.06 177 THR A CA 1
ATOM 1318 C C . THR A 1 177 ? 6.082 -3.138 20.478 1.00 84.06 177 THR A C 1
ATOM 1320 O O . THR A 1 177 ? 6.950 -2.978 19.626 1.00 84.06 177 THR A O 1
ATOM 1323 N N . TRP A 1 178 ? 4.985 -3.853 20.248 1.00 80.44 178 TRP A N 1
ATOM 1324 C CA . TRP A 1 178 ? 4.739 -4.501 18.969 1.00 80.44 178 TRP A CA 1
ATOM 1325 C C . TRP A 1 178 ? 4.476 -3.469 17.860 1.00 80.44 178 TRP A C 1
ATOM 1327 O O . TRP A 1 178 ? 5.075 -3.570 16.787 1.00 80.44 178 TRP A O 1
ATOM 1337 N N . GLN A 1 179 ? 3.693 -2.422 18.125 1.00 77.56 179 GLN A N 1
ATOM 1338 C CA . GLN A 1 179 ? 3.479 -1.319 17.180 1.00 77.56 179 GLN A CA 1
ATOM 1339 C C . GLN A 1 179 ? 4.785 -0.622 16.787 1.00 77.56 179 GLN A C 1
ATOM 1341 O O . GLN A 1 179 ? 4.998 -0.319 15.618 1.00 77.56 179 GLN A O 1
ATOM 1346 N N . ILE A 1 180 ? 5.691 -0.404 17.744 1.00 80.25 180 ILE A N 1
ATOM 1347 C CA . ILE A 1 180 ? 6.998 0.203 17.466 1.00 80.25 180 ILE A CA 1
ATOM 1348 C C . ILE A 1 180 ? 7.849 -0.715 16.580 1.00 80.25 180 ILE A C 1
ATOM 1350 O O . ILE A 1 180 ? 8.457 -0.246 15.621 1.00 80.25 180 ILE A O 1
ATOM 1354 N N . VAL A 1 181 ? 7.896 -2.015 16.888 1.00 81.44 181 VAL A N 1
ATOM 1355 C CA . VAL A 1 181 ? 8.710 -2.986 16.135 1.00 81.44 181 VAL A CA 1
ATOM 1356 C C . VAL A 1 181 ? 8.205 -3.150 14.699 1.00 81.44 181 VAL A C 1
ATOM 1358 O O . VAL A 1 181 ? 9.013 -3.161 13.773 1.00 81.44 181 VAL A O 1
ATOM 1361 N N . SER A 1 182 ? 6.888 -3.240 14.506 1.00 75.12 182 SER A N 1
ATOM 1362 C CA . SER A 1 182 ? 6.273 -3.347 13.173 1.00 75.12 182 SER A CA 1
ATOM 1363 C C . SER A 1 182 ? 6.397 -2.042 12.378 1.00 75.12 182 SER A C 1
ATOM 1365 O O . SER A 1 182 ? 6.885 -2.055 11.249 1.00 75.12 182 SER A O 1
ATOM 1367 N N . GLY A 1 183 ? 6.077 -0.894 12.985 1.00 76.50 183 GLY A N 1
ATOM 1368 C CA . GLY A 1 183 ? 6.160 0.411 12.320 1.00 76.50 183 GLY A CA 1
ATOM 1369 C C . GLY A 1 183 ? 7.583 0.815 11.915 1.00 76.50 183 GLY A C 1
ATOM 1370 O O . GLY A 1 183 ? 7.777 1.460 10.884 1.00 76.50 183 GLY A O 1
ATOM 1371 N N . LEU A 1 184 ? 8.604 0.406 12.678 1.00 78.50 184 LEU A N 1
ATOM 1372 C CA . LEU A 1 184 ? 10.001 0.683 12.331 1.00 78.50 184 LEU A CA 1
ATOM 1373 C C . LEU A 1 184 ? 10.450 -0.060 11.061 1.00 78.50 184 LEU A C 1
ATOM 1375 O O . LEU A 1 184 ? 11.232 0.498 10.290 1.00 78.50 184 LEU A O 1
ATOM 1379 N N . SER A 1 185 ? 9.935 -1.275 10.828 1.00 75.31 185 SER A N 1
ATOM 1380 C CA . SER A 1 185 ? 10.193 -2.056 9.607 1.00 75.31 185 SER A CA 1
ATOM 1381 C C . SER A 1 185 ? 9.806 -1.262 8.359 1.00 75.31 185 SER A C 1
ATOM 1383 O O . SER A 1 185 ? 10.629 -1.030 7.472 1.00 75.31 185 SER A O 1
ATOM 1385 N N . GLN A 1 186 ? 8.564 -0.773 8.350 1.00 71.06 186 GLN A N 1
ATOM 1386 C CA . GLN A 1 186 ? 7.967 -0.057 7.223 1.00 71.06 186 GLN A CA 1
ATOM 1387 C C . GLN A 1 186 ? 8.626 1.309 7.000 1.00 71.06 186 GLN A C 1
ATOM 1389 O O . GLN A 1 186 ? 8.904 1.714 5.874 1.00 71.06 186 GLN A O 1
ATOM 1394 N N . ALA A 1 187 ? 8.965 2.020 8.080 1.00 74.00 187 ALA A N 1
ATOM 1395 C CA . ALA A 1 187 ? 9.674 3.293 7.968 1.00 74.00 187 ALA A CA 1
ATOM 1396 C C . ALA A 1 187 ? 11.081 3.133 7.357 1.00 74.00 187 ALA A C 1
ATOM 1398 O O . ALA A 1 187 ? 11.564 4.033 6.662 1.00 74.00 187 ALA A O 1
ATOM 1399 N N . HIS A 1 188 ? 11.751 2.005 7.618 1.00 75.88 188 HIS A N 1
ATOM 1400 C CA . HIS A 1 188 ? 13.074 1.715 7.071 1.00 75.88 188 HIS A CA 1
ATOM 1401 C C . HIS A 1 188 ? 13.012 1.315 5.592 1.00 75.88 188 HIS A C 1
ATOM 1403 O O . HIS A 1 188 ? 13.822 1.819 4.808 1.00 75.88 188 HIS A O 1
ATOM 1409 N N . SER A 1 189 ? 12.034 0.490 5.193 1.00 69.31 189 SER A N 1
ATOM 1410 C CA . SER A 1 189 ? 11.825 0.142 3.779 1.00 69.31 189 SER A CA 1
ATOM 1411 C C . SER A 1 189 ? 11.477 1.374 2.943 1.00 69.31 189 SER A C 1
ATOM 1413 O O . SER A 1 189 ? 12.083 1.593 1.895 1.00 69.31 189 SER A O 1
ATOM 1415 N N . PHE A 1 190 ? 10.627 2.270 3.457 1.00 69.81 190 PHE A N 1
ATOM 1416 C CA . PHE A 1 190 ? 10.263 3.513 2.767 1.00 69.81 190 PHE A CA 1
ATOM 1417 C C . PHE A 1 190 ? 11.461 4.443 2.496 1.00 69.81 190 PHE A C 1
ATOM 1419 O O . PHE A 1 190 ? 11.491 5.185 1.516 1.00 69.81 190 PHE A O 1
ATOM 1426 N N . ARG A 1 191 ? 12.492 4.409 3.350 1.00 72.69 191 ARG A N 1
ATOM 1427 C CA . ARG A 1 191 ? 13.736 5.186 3.173 1.00 72.69 191 ARG A CA 1
ATOM 1428 C C . ARG A 1 191 ? 14.726 4.538 2.193 1.00 72.69 191 ARG A C 1
ATOM 1430 O O . ARG A 1 191 ? 15.826 5.067 2.033 1.00 72.69 191 ARG A O 1
ATOM 1437 N N . GLY A 1 192 ? 14.360 3.426 1.554 1.00 66.62 192 GLY A N 1
ATOM 1438 C CA . GLY A 1 192 ? 15.241 2.642 0.684 1.00 66.62 192 GLY A CA 1
ATOM 1439 C C . GLY A 1 192 ? 16.204 1.731 1.450 1.00 66.62 192 GLY A C 1
ATOM 1440 O O . GLY A 1 192 ? 17.198 1.272 0.888 1.00 66.62 192 GLY A O 1
ATOM 1441 N N . GLY A 1 193 ? 15.952 1.497 2.740 1.00 72.50 193 GLY A N 1
ATOM 1442 C CA . GLY A 1 193 ? 16.689 0.528 3.539 1.00 72.50 193 GLY A CA 1
ATOM 1443 C C . GLY A 1 193 ? 16.191 -0.897 3.294 1.00 72.50 193 GLY A C 1
ATOM 1444 O O . GLY A 1 193 ? 15.023 -1.124 2.996 1.00 72.50 193 GLY A O 1
ATOM 1445 N N . SER A 1 194 ? 17.066 -1.888 3.454 1.00 69.12 194 SER A N 1
ATOM 1446 C CA . SER A 1 194 ? 16.662 -3.299 3.420 1.00 69.12 194 SER A CA 1
ATOM 1447 C C . SER A 1 194 ? 15.727 -3.630 4.591 1.00 69.12 194 SER A C 1
ATOM 1449 O O . SER A 1 194 ? 15.951 -3.149 5.704 1.00 69.12 194 SER A O 1
ATOM 1451 N N . SER A 1 195 ? 14.738 -4.504 4.392 1.00 73.19 195 SER A N 1
ATOM 1452 C CA . SER A 1 195 ? 13.949 -5.074 5.495 1.00 73.19 195 SER A CA 1
ATOM 1453 C C . SER A 1 195 ? 14.850 -5.755 6.536 1.00 73.19 195 SER A C 1
ATOM 1455 O O . SER A 1 195 ? 16.035 -6.009 6.294 1.00 73.19 195 SER A O 1
ATOM 1457 N N . TYR A 1 196 ? 14.290 -6.092 7.698 1.00 78.19 196 TYR A N 1
ATOM 1458 C CA . TYR A 1 196 ? 15.041 -6.794 8.735 1.00 78.19 196 TYR A CA 1
ATOM 1459 C C . TYR A 1 196 ? 15.766 -8.046 8.195 1.00 78.19 196 TYR A C 1
ATOM 1461 O O . TYR A 1 196 ? 15.175 -8.818 7.433 1.00 78.19 196 TYR A O 1
ATOM 1469 N N . PRO A 1 197 ? 17.029 -8.292 8.593 1.00 79.81 197 PRO A N 1
ATOM 1470 C CA . PRO A 1 197 ? 17.746 -9.493 8.186 1.00 79.81 197 PRO A CA 1
ATOM 1471 C C . PRO A 1 197 ? 17.086 -10.756 8.764 1.00 79.81 197 PRO A C 1
ATOM 1473 O O . PRO A 1 197 ? 16.479 -10.742 9.842 1.00 79.81 197 PRO A O 1
ATOM 1476 N N . ALA A 1 198 ? 17.208 -11.882 8.057 1.00 76.19 198 ALA A N 1
ATOM 1477 C CA . ALA A 1 198 ? 16.788 -13.179 8.586 1.00 76.19 198 ALA A CA 1
ATOM 1478 C C . ALA A 1 198 ? 17.626 -13.537 9.838 1.00 76.19 198 ALA A C 1
ATOM 1480 O O . ALA A 1 198 ? 18.830 -13.279 9.840 1.00 76.19 198 ALA A O 1
ATOM 1481 N N . PRO A 1 199 ? 17.036 -14.120 10.904 1.00 82.56 199 PRO A N 1
ATOM 1482 C CA . PRO A 1 199 ? 15.683 -14.680 10.995 1.00 82.56 199 PRO A CA 1
ATOM 1483 C C . PRO A 1 199 ? 14.605 -13.698 11.486 1.00 82.56 199 PRO A C 1
ATOM 1485 O O . PRO A 1 199 ? 13.430 -14.057 11.498 1.00 82.56 199 PRO A O 1
ATOM 1488 N N . PHE A 1 200 ? 14.970 -12.476 11.887 1.00 80.81 200 PHE A N 1
ATOM 1489 C CA . PHE A 1 200 ? 14.051 -11.538 12.544 1.00 80.81 200 PHE A CA 1
ATOM 1490 C C . PHE A 1 200 ? 12.875 -11.126 11.646 1.00 80.81 200 PHE A C 1
ATOM 1492 O O . PHE A 1 200 ? 11.765 -10.946 12.138 1.00 80.81 200 PHE A O 1
ATOM 1499 N N . ARG A 1 201 ? 13.074 -11.106 10.323 1.00 76.94 201 ARG A N 1
ATOM 1500 C CA . ARG A 1 201 ? 11.995 -10.919 9.340 1.00 76.94 201 ARG A CA 1
ATOM 1501 C C . ARG A 1 201 ? 10.818 -11.879 9.534 1.00 76.94 201 ARG A C 1
ATOM 1503 O O . ARG A 1 201 ? 9.678 -11.452 9.466 1.00 76.94 201 ARG A O 1
ATOM 1510 N N . TYR A 1 202 ? 11.073 -13.157 9.828 1.00 79.81 202 TYR A N 1
ATOM 1511 C CA . TYR A 1 202 ? 9.990 -14.128 10.035 1.00 79.81 202 TYR A CA 1
ATOM 1512 C C . TYR A 1 202 ? 9.153 -13.795 11.269 1.00 79.81 202 TYR A C 1
ATOM 1514 O O . TYR A 1 202 ? 7.939 -13.960 11.256 1.00 79.81 202 TYR A O 1
ATOM 1522 N N . PHE A 1 203 ? 9.800 -13.302 12.325 1.00 79.56 203 PHE A N 1
ATOM 1523 C CA . PHE A 1 203 ? 9.112 -12.879 13.538 1.00 79.56 203 PHE A CA 1
ATOM 1524 C C . PHE A 1 203 ? 8.260 -11.627 13.293 1.00 79.56 203 PHE A C 1
ATOM 1526 O O . PHE A 1 203 ? 7.108 -11.583 13.715 1.00 79.56 203 PHE A O 1
ATOM 1533 N N . VAL A 1 204 ? 8.796 -10.642 12.569 1.00 78.06 204 VAL A N 1
ATOM 1534 C CA . VAL A 1 204 ? 8.066 -9.409 12.236 1.00 78.06 204 VAL A CA 1
ATOM 1535 C C . VAL A 1 204 ? 6.886 -9.687 11.304 1.00 78.06 204 VAL A C 1
ATOM 1537 O O . VAL A 1 204 ? 5.802 -9.187 11.573 1.00 78.06 204 VAL A O 1
ATOM 1540 N N . ASN A 1 205 ? 7.030 -10.565 10.309 1.00 72.69 205 ASN A N 1
ATOM 1541 C CA . ASN A 1 205 ? 5.916 -10.936 9.427 1.00 72.69 205 ASN A CA 1
ATOM 1542 C C . ASN A 1 205 ? 4.753 -11.589 10.196 1.00 72.69 205 ASN A C 1
ATOM 1544 O O . ASN A 1 205 ? 3.591 -11.336 9.898 1.00 72.69 205 ASN A O 1
ATOM 1548 N N . VAL A 1 206 ? 5.039 -12.407 11.220 1.00 71.75 206 VAL A N 1
ATOM 1549 C CA . VAL A 1 206 ? 3.986 -12.964 12.093 1.00 71.75 206 VAL A CA 1
ATOM 1550 C C . VAL A 1 206 ? 3.300 -11.858 12.895 1.00 71.75 206 VAL A C 1
ATOM 1552 O O . VAL A 1 206 ? 2.092 -11.909 13.105 1.00 71.75 206 VAL A O 1
ATOM 1555 N N . LEU A 1 207 ? 4.059 -10.857 13.338 1.00 72.69 207 LEU A N 1
ATOM 1556 C CA . LEU A 1 207 ? 3.529 -9.702 14.054 1.00 72.69 207 LEU A CA 1
ATOM 1557 C C . LEU A 1 207 ? 2.693 -8.775 13.153 1.00 72.69 207 LEU A C 1
ATOM 1559 O O . LEU A 1 207 ? 1.743 -8.169 13.639 1.00 72.69 207 LEU A O 1
ATOM 1563 N N . GLU A 1 208 ? 2.992 -8.673 11.861 1.00 68.31 208 GLU A N 1
ATOM 1564 C CA . GLU A 1 208 ? 2.224 -7.855 10.911 1.00 68.31 208 GLU A CA 1
ATOM 1565 C C . GLU A 1 208 ? 0.813 -8.406 10.657 1.00 68.31 208 GLU A C 1
ATOM 1567 O O . GLU A 1 208 ? -0.125 -7.621 10.573 1.00 68.31 208 GLU A O 1
ATOM 1572 N N . VAL A 1 209 ? 0.610 -9.731 10.669 1.00 62.00 209 VAL A N 1
ATOM 1573 C CA . VAL A 1 209 ? -0.726 -10.358 10.510 1.00 62.00 209 VAL A CA 1
ATOM 1574 C C . VAL A 1 209 ? -1.724 -9.898 11.576 1.00 62.00 209 VAL A C 1
ATOM 1576 O O . VAL A 1 209 ? -2.930 -9.857 11.342 1.00 62.00 209 VAL A O 1
ATOM 1579 N N . PHE A 1 210 ? -1.238 -9.555 12.766 1.00 62.06 210 PHE A N 1
ATOM 1580 C CA . PHE A 1 210 ? -2.102 -9.102 13.845 1.00 62.06 210 PHE A CA 1
ATOM 1581 C C . PHE A 1 210 ? -2.370 -7.585 13.799 1.00 62.06 210 PHE A C 1
ATOM 1583 O O . PHE A 1 210 ? -3.160 -7.093 14.609 1.00 62.06 210 PHE A O 1
ATOM 1590 N N . MET A 1 211 ? -1.738 -6.821 12.894 1.00 62.31 211 MET A N 1
ATOM 1591 C CA . MET A 1 211 ? -2.108 -5.423 12.684 1.00 62.31 211 MET A CA 1
ATOM 1592 C C . MET A 1 211 ? -3.515 -5.413 12.097 1.00 62.31 211 MET A C 1
ATOM 1594 O O . MET A 1 211 ? -3.721 -5.761 10.941 1.00 62.31 211 MET A O 1
ATOM 1598 N N . PHE A 1 212 ? -4.499 -5.072 12.926 1.00 59.75 212 PHE A N 1
ATOM 1599 C CA . PHE A 1 212 ? -5.893 -4.978 12.514 1.00 59.75 212 PHE A CA 1
ATOM 1600 C C . PHE A 1 212 ? -6.064 -3.807 11.536 1.00 59.75 212 PHE A C 1
ATOM 1602 O O . PHE A 1 212 ? -6.501 -2.723 11.923 1.00 59.75 212 PHE A O 1
ATOM 1609 N N . ASP A 1 213 ? -5.728 -4.019 10.264 1.00 64.69 213 ASP A N 1
ATOM 1610 C CA . ASP A 1 213 ? -6.132 -3.121 9.193 1.00 64.69 213 ASP A CA 1
ATOM 1611 C C . ASP A 1 213 ? -7.593 -3.408 8.854 1.00 64.69 213 ASP A C 1
ATOM 1613 O O . ASP A 1 213 ? -7.960 -4.366 8.172 1.00 64.69 213 ASP A O 1
ATOM 1617 N N . VAL A 1 214 ? -8.444 -2.553 9.403 1.00 63.19 214 VAL A N 1
ATOM 1618 C CA . VAL A 1 214 ? -9.892 -2.619 9.259 1.00 63.19 214 VAL A CA 1
ATOM 1619 C C . VAL A 1 214 ? -10.315 -2.477 7.789 1.00 63.19 214 VAL A C 1
ATOM 1621 O O . VAL A 1 214 ? -11.305 -3.082 7.383 1.00 63.19 214 VAL A O 1
ATOM 1624 N N . PHE A 1 215 ? -9.574 -1.730 6.966 1.00 66.00 215 PHE A N 1
ATOM 1625 C CA . PHE A 1 215 ? -9.922 -1.518 5.558 1.00 66.00 215 PHE A CA 1
ATOM 1626 C C . PHE A 1 215 ? -9.563 -2.714 4.685 1.00 66.00 215 PHE A C 1
ATOM 1628 O O . PHE A 1 215 ? -10.338 -3.038 3.781 1.00 66.00 215 PHE A O 1
ATOM 1635 N N . VAL A 1 216 ? -8.440 -3.372 4.988 1.00 63.28 216 VAL A N 1
ATOM 1636 C CA . VAL A 1 216 ? -8.033 -4.626 4.342 1.00 63.28 216 VAL A CA 1
ATOM 1637 C C . VAL A 1 216 ? -8.950 -5.765 4.790 1.00 63.28 216 VAL A C 1
ATOM 1639 O O . VAL A 1 216 ? -9.525 -6.450 3.952 1.00 63.28 216 VAL A O 1
ATOM 1642 N N . MET A 1 217 ? -9.226 -5.895 6.094 1.00 63.88 217 MET A N 1
ATOM 1643 C CA . MET A 1 217 ? -10.152 -6.907 6.624 1.00 63.88 217 MET A CA 1
ATOM 1644 C C . MET A 1 217 ? -11.566 -6.786 6.028 1.00 63.88 217 MET A C 1
ATOM 1646 O O . MET A 1 217 ? -12.209 -7.796 5.728 1.00 63.88 217 MET A O 1
ATOM 1650 N N . PHE A 1 218 ? -12.072 -5.562 5.858 1.00 65.94 218 PHE A N 1
ATOM 1651 C CA . PHE A 1 218 ? -13.390 -5.327 5.264 1.00 65.94 218 PHE A CA 1
ATOM 1652 C C . PHE A 1 218 ? -13.371 -5.166 3.747 1.00 65.94 218 PHE A C 1
ATOM 1654 O O . PHE A 1 218 ? -14.438 -4.956 3.177 1.00 65.94 218 PHE A O 1
ATOM 1661 N N . HIS A 1 219 ? -12.215 -5.286 3.088 1.00 71.62 219 HIS A N 1
ATOM 1662 C CA . HIS A 1 219 ? -12.087 -5.185 1.632 1.00 71.62 219 HIS A CA 1
ATOM 1663 C C . HIS A 1 219 ? -12.850 -3.977 1.067 1.00 71.62 219 HIS A C 1
ATOM 1665 O O . HIS A 1 219 ? -13.637 -4.083 0.125 1.00 71.62 219 HIS A O 1
ATOM 1671 N N . THR A 1 220 ? -12.690 -2.820 1.717 1.00 67.62 220 THR A N 1
ATOM 1672 C CA . THR A 1 220 ? -13.505 -1.624 1.421 1.00 67.62 220 THR A CA 1
ATOM 1673 C C . THR A 1 220 ? -13.304 -1.087 0.002 1.00 67.62 220 THR A C 1
ATOM 1675 O O . THR A 1 220 ? -14.191 -0.410 -0.517 1.00 67.62 220 THR A O 1
ATOM 1678 N N . GLU A 1 221 ? -12.199 -1.477 -0.639 1.00 71.81 221 GLU A N 1
ATOM 1679 C CA . GLU A 1 221 ? -11.872 -1.203 -2.043 1.00 71.81 221 GLU A CA 1
ATOM 1680 C C . GLU A 1 221 ? -12.894 -1.813 -3.014 1.00 71.81 221 GLU A C 1
ATOM 1682 O O . GLU A 1 221 ? -13.163 -1.227 -4.059 1.00 71.81 221 GLU A O 1
ATOM 1687 N N . CYS A 1 222 ? -13.560 -2.908 -2.625 1.00 73.81 222 CYS A N 1
ATOM 1688 C CA . CYS A 1 222 ? -14.631 -3.527 -3.410 1.00 73.81 222 CYS A CA 1
ATOM 1689 C C . CYS A 1 222 ? -15.989 -2.816 -3.280 1.00 73.81 222 CYS A C 1
ATOM 1691 O O . CYS A 1 222 ? -16.880 -3.028 -4.098 1.00 73.81 222 CYS A O 1
ATOM 1693 N N . ILE A 1 223 ? -16.201 -2.018 -2.225 1.00 71.31 223 ILE A N 1
ATOM 1694 C CA . ILE A 1 223 ? -17.486 -1.331 -1.992 1.00 71.31 223 ILE A CA 1
ATOM 1695 C C . ILE A 1 223 ? -17.472 0.057 -2.635 1.00 71.31 223 ILE A C 1
ATOM 1697 O O . ILE A 1 223 ? -18.480 0.508 -3.182 1.00 71.31 223 ILE A O 1
ATOM 1701 N N . ALA A 1 224 ? -16.347 0.762 -2.530 1.00 68.19 224 ALA A N 1
ATOM 1702 C CA . ALA A 1 224 ? -16.194 2.102 -3.067 1.00 68.19 224 ALA A CA 1
ATOM 1703 C C . ALA A 1 224 ? -14.742 2.355 -3.468 1.00 68.19 224 ALA A C 1
ATOM 1705 O O . ALA A 1 224 ? -13.815 1.893 -2.808 1.00 68.19 224 ALA A O 1
ATOM 1706 N N . LYS A 1 225 ? -14.543 3.183 -4.501 1.00 68.12 225 LYS A N 1
ATOM 1707 C CA . LYS A 1 225 ? -13.210 3.673 -4.865 1.00 68.12 225 LYS A CA 1
ATOM 1708 C C . LYS A 1 225 ? -12.657 4.529 -3.727 1.00 68.12 225 LYS A C 1
ATOM 1710 O O . LYS A 1 225 ? -13.052 5.685 -3.558 1.00 68.12 225 LYS A O 1
ATOM 1715 N N . THR A 1 226 ? -11.765 3.956 -2.930 1.00 67.44 226 THR A N 1
ATOM 1716 C CA . THR A 1 226 ? -11.142 4.637 -1.795 1.00 67.44 226 THR A CA 1
ATOM 1717 C C . THR A 1 226 ? -9.690 4.963 -2.100 1.00 67.44 226 THR A C 1
ATOM 1719 O O . THR A 1 226 ? -8.826 4.099 -2.030 1.00 67.44 226 THR A O 1
ATOM 1722 N N . ASN A 1 227 ? -9.401 6.238 -2.353 1.00 71.62 227 ASN A N 1
ATOM 1723 C CA . ASN A 1 227 ? -8.023 6.730 -2.331 1.00 71.62 227 ASN A CA 1
ATOM 1724 C C . ASN A 1 227 ? -7.500 6.803 -0.886 1.00 71.62 227 ASN A C 1
ATOM 1726 O O . ASN A 1 227 ? -8.288 6.890 0.063 1.00 71.62 227 ASN A O 1
ATOM 1730 N N . TYR A 1 228 ? -6.179 6.905 -0.723 1.00 72.81 228 TYR A N 1
ATOM 1731 C CA . TYR A 1 228 ? -5.527 7.123 0.577 1.00 72.81 228 TYR A CA 1
ATOM 1732 C C . TYR A 1 228 ? -6.170 8.264 1.388 1.00 72.81 228 TYR A C 1
ATOM 1734 O O . TYR A 1 228 ? -6.466 8.110 2.571 1.00 72.81 228 TYR A O 1
ATOM 1742 N N . ALA A 1 229 ? -6.496 9.388 0.738 1.00 78.19 229 ALA A N 1
ATOM 1743 C CA . ALA A 1 229 ? -7.147 10.524 1.393 1.00 78.19 229 ALA A CA 1
ATOM 1744 C C . ALA A 1 229 ? -8.523 10.176 1.992 1.00 78.19 229 ALA A C 1
ATOM 1746 O O . ALA A 1 229 ? -8.877 10.689 3.053 1.00 78.19 229 ALA A O 1
ATOM 1747 N N . HIS A 1 230 ? -9.290 9.292 1.347 1.00 76.25 230 HIS A N 1
ATOM 1748 C CA . HIS A 1 230 ? -10.581 8.839 1.867 1.00 76.25 230 HIS A CA 1
ATOM 1749 C C . HIS A 1 230 ? -10.397 7.906 3.064 1.00 76.25 230 HIS A C 1
ATOM 1751 O O . HIS A 1 230 ? -11.055 8.108 4.086 1.00 76.25 230 HIS A O 1
ATOM 1757 N N . LYS A 1 231 ? -9.462 6.949 2.979 1.00 76.12 231 LYS A N 1
ATOM 1758 C CA . LYS A 1 231 ? -9.112 6.055 4.097 1.00 76.12 231 LYS A CA 1
ATOM 1759 C C . LYS A 1 231 ? -8.646 6.860 5.320 1.00 76.12 231 LYS A C 1
ATOM 1761 O O . LYS A 1 231 ? -9.123 6.649 6.439 1.00 76.12 231 LYS A O 1
ATOM 1766 N N . LEU A 1 232 ? -7.806 7.874 5.102 1.00 76.31 232 LEU A N 1
ATOM 1767 C CA . LEU A 1 232 ? -7.329 8.786 6.143 1.00 76.31 232 LEU A CA 1
ATOM 1768 C C . LEU A 1 232 ? -8.451 9.661 6.734 1.00 76.31 232 LEU A C 1
ATOM 1770 O O . LEU A 1 232 ? -8.538 9.840 7.946 1.00 76.31 232 LEU A O 1
ATOM 1774 N N . ALA A 1 233 ? -9.337 10.210 5.902 1.00 81.62 233 ALA A N 1
ATOM 1775 C CA . ALA A 1 233 ? -10.429 11.053 6.386 1.00 81.62 233 ALA A CA 1
ATOM 1776 C C . ALA A 1 233 ? -11.446 10.259 7.219 1.00 81.62 233 ALA A C 1
ATOM 1778 O O . ALA A 1 233 ? -11.868 10.721 8.281 1.00 81.62 233 ALA A O 1
ATOM 1779 N N . VAL A 1 234 ? -11.816 9.055 6.767 1.00 79.25 234 VAL A N 1
ATOM 1780 C CA . VAL A 1 234 ? -12.740 8.172 7.494 1.00 79.25 234 VAL A CA 1
ATOM 1781 C C . VAL A 1 234 ? -12.128 7.746 8.823 1.00 79.25 234 VAL A C 1
ATOM 1783 O O . VAL A 1 234 ? -12.781 7.850 9.859 1.00 79.25 234 VAL A O 1
ATOM 1786 N N . SER A 1 235 ? -10.861 7.336 8.822 1.00 76.06 235 SER A N 1
ATOM 1787 C CA . SER A 1 235 ? -10.166 6.912 10.038 1.00 76.06 235 SER A CA 1
ATOM 1788 C C . SER A 1 235 ? -10.050 8.014 11.087 1.00 76.06 235 SER A C 1
ATOM 1790 O O . SER A 1 235 ? -10.457 7.821 12.235 1.00 76.06 235 SER A O 1
ATOM 1792 N N . LEU A 1 236 ? -9.563 9.194 10.69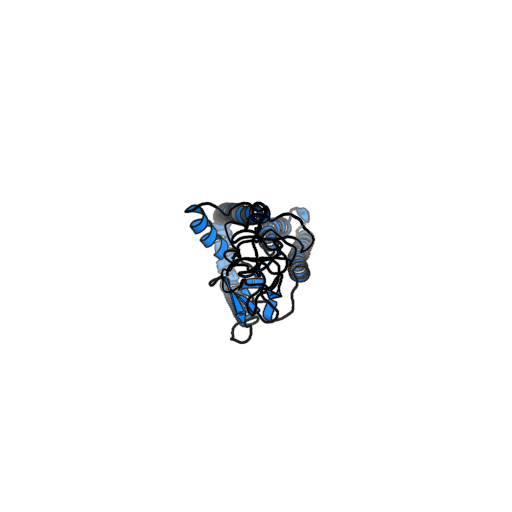6 1.00 81.25 236 LEU A N 1
ATOM 1793 C CA . LEU A 1 236 ? -9.477 10.347 11.591 1.00 81.25 236 LEU A CA 1
ATOM 1794 C C . LEU A 1 236 ? -10.866 10.793 12.059 1.00 81.25 236 LEU A C 1
ATOM 1796 O O . LEU A 1 236 ? -11.044 11.106 13.235 1.00 81.25 236 LEU A O 1
ATOM 1800 N N . GLY A 1 237 ? -11.863 10.770 11.172 1.00 82.81 237 GLY A N 1
ATOM 1801 C CA . GLY A 1 237 ? -13.251 11.079 11.508 1.00 82.81 237 GLY A CA 1
ATOM 1802 C C . GLY A 1 237 ? -13.817 10.147 12.582 1.00 82.81 237 GLY A C 1
ATOM 1803 O O . GLY A 1 237 ? -14.408 10.620 13.553 1.00 82.81 237 GLY A O 1
ATOM 1804 N N . VAL A 1 238 ? -13.579 8.837 12.460 1.00 81.00 238 VAL A N 1
ATOM 1805 C CA . VAL A 1 238 ? -14.003 7.835 13.450 1.00 81.00 238 VAL A CA 1
ATOM 1806 C C . VAL A 1 238 ? -13.332 8.085 14.802 1.00 81.00 238 VAL A C 1
ATOM 1808 O O . VAL A 1 238 ? -14.030 8.162 15.815 1.00 81.00 238 VAL A O 1
ATOM 1811 N N . VAL A 1 239 ? -12.014 8.302 14.839 1.00 81.56 239 VAL A N 1
ATOM 1812 C CA . VAL A 1 239 ? -11.295 8.600 16.094 1.00 81.56 239 VAL A CA 1
ATOM 1813 C C . VAL A 1 239 ? -11.839 9.874 16.743 1.00 81.56 239 VAL A C 1
ATOM 1815 O O . VAL A 1 239 ? -12.191 9.866 17.923 1.00 81.56 239 VAL A O 1
ATOM 1818 N N . MET A 1 240 ? -12.011 10.946 15.968 1.00 83.62 240 MET A N 1
ATOM 1819 C CA . MET A 1 240 ? -12.563 12.203 16.474 1.00 83.62 240 MET A CA 1
ATOM 1820 C C . MET A 1 240 ? -13.996 12.044 16.991 1.00 83.62 240 MET A C 1
ATOM 1822 O O . MET A 1 240 ? -14.338 12.631 18.019 1.00 83.62 240 MET A O 1
ATOM 1826 N N . SER A 1 241 ? -14.821 11.221 16.338 1.00 84.00 241 SER A N 1
ATOM 1827 C CA . SER A 1 241 ? -16.190 10.942 16.786 1.00 84.00 241 SER A CA 1
ATOM 1828 C C . SER A 1 241 ? -16.221 10.245 18.152 1.00 84.00 241 SER A C 1
ATOM 1830 O O . SER A 1 241 ? -16.977 10.659 19.036 1.00 84.00 241 SER A O 1
ATOM 1832 N N . PHE A 1 242 ? -15.330 9.273 18.381 1.00 83.19 242 PHE A N 1
ATOM 1833 C CA . PHE A 1 242 ? -15.161 8.650 19.694 1.00 83.19 242 PHE A CA 1
ATOM 1834 C C . PHE A 1 242 ? -14.668 9.651 20.742 1.00 83.19 242 PHE A C 1
ATOM 1836 O O . PHE A 1 242 ? -15.098 9.587 21.893 1.00 83.19 242 PHE A O 1
ATOM 1843 N N . GLY A 1 243 ? -13.835 10.615 20.347 1.00 82.94 243 GLY A N 1
ATOM 1844 C CA . GLY A 1 243 ? -13.385 11.697 21.219 1.00 82.94 243 GLY A CA 1
ATOM 1845 C C . GLY A 1 243 ? -14.505 12.608 21.678 1.00 82.94 243 GLY A C 1
ATOM 1846 O O . GLY A 1 243 ? -14.652 12.859 22.875 1.00 82.94 243 GLY A O 1
ATOM 1847 N N . VAL A 1 244 ? -15.334 13.062 20.739 1.00 85.62 244 VAL A N 1
ATOM 1848 C CA . VAL A 1 244 ? -16.510 13.885 21.046 1.00 85.62 244 VAL A CA 1
ATOM 1849 C C . VAL A 1 244 ? -17.461 13.125 21.968 1.00 85.62 244 VAL A C 1
ATOM 1851 O O . VAL A 1 244 ? -17.911 13.686 22.967 1.00 85.62 244 VAL A O 1
ATOM 1854 N N . LEU A 1 245 ? -17.710 11.839 21.699 1.00 86.12 245 LEU A N 1
ATOM 1855 C CA . LEU A 1 245 ? -18.551 10.997 22.549 1.00 86.12 245 LEU A CA 1
ATOM 1856 C C . LEU A 1 245 ? -17.966 10.846 23.963 1.00 86.12 245 LEU A C 1
ATOM 1858 O O . LEU A 1 245 ? -18.684 11.011 24.948 1.00 86.12 245 LEU A O 1
ATOM 1862 N N . ALA A 1 246 ? -16.663 10.585 24.083 1.00 82.75 246 ALA A N 1
ATOM 1863 C CA . ALA A 1 246 ? -15.989 10.450 25.372 1.00 82.75 246 ALA A CA 1
ATOM 1864 C C . ALA A 1 246 ? -16.047 11.747 26.195 1.00 82.75 246 ALA A C 1
ATOM 1866 O O . ALA A 1 246 ? -16.302 11.699 27.402 1.00 82.75 246 ALA A O 1
ATOM 1867 N N . VAL A 1 247 ? -15.865 12.903 25.547 1.00 83.25 247 VAL A N 1
ATOM 1868 C CA . VAL A 1 247 ? -15.993 14.223 26.184 1.00 83.25 247 VAL A CA 1
ATOM 1869 C C . VAL A 1 247 ? -17.442 14.508 26.568 1.00 83.25 247 VAL A C 1
ATOM 1871 O O . VAL A 1 247 ? -17.674 14.989 27.673 1.00 83.25 247 VAL A O 1
ATOM 1874 N N . ALA A 1 248 ? -18.421 14.169 25.725 1.00 83.94 248 ALA A N 1
ATOM 1875 C CA . ALA A 1 248 ? -19.841 14.345 26.029 1.00 83.94 248 ALA A CA 1
ATOM 1876 C C . ALA A 1 248 ? -20.281 13.492 27.232 1.00 83.94 248 ALA A C 1
ATOM 1878 O O . ALA A 1 248 ? -20.937 14.000 28.141 1.00 83.94 248 ALA A O 1
ATOM 1879 N N . ILE A 1 249 ? -19.856 12.224 27.29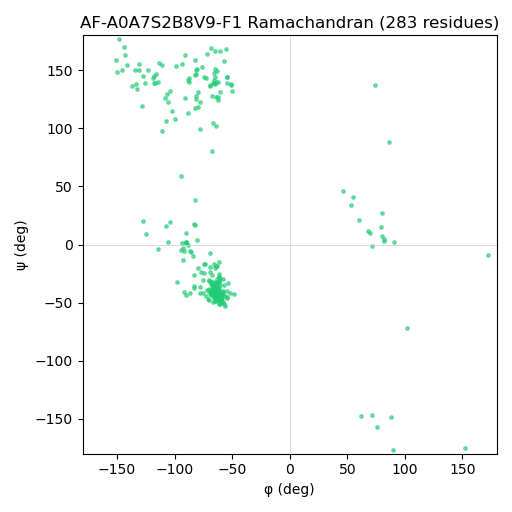3 1.00 82.44 249 ILE A N 1
ATOM 1880 C CA . ILE A 1 249 ? -20.088 11.341 28.448 1.00 82.44 249 ILE A CA 1
ATOM 1881 C C . ILE A 1 249 ? -19.374 11.892 29.690 1.00 82.44 249 ILE A C 1
ATOM 1883 O O . ILE A 1 249 ? -19.944 11.908 30.783 1.00 82.44 249 ILE A O 1
ATOM 1887 N N . GLY A 1 250 ? -18.140 12.379 29.539 1.00 80.56 250 GLY A N 1
ATOM 1888 C CA . GLY A 1 250 ? -17.394 13.036 30.612 1.00 80.56 250 GLY A CA 1
ATOM 1889 C C . GLY A 1 250 ? -18.120 14.268 31.157 1.00 80.56 250 GLY A C 1
ATOM 1890 O O . GLY A 1 250 ? -18.296 14.390 32.364 1.00 80.56 250 GLY A O 1
ATOM 1891 N N . ALA A 1 251 ? -18.616 15.137 30.278 1.00 81.56 251 ALA A N 1
ATOM 1892 C CA . ALA A 1 251 ? -19.379 16.325 30.641 1.00 81.56 251 ALA A CA 1
ATOM 1893 C C . ALA A 1 251 ? -20.693 15.960 31.347 1.00 81.56 251 ALA A C 1
ATOM 1895 O O . ALA A 1 251 ? -20.979 16.494 32.421 1.00 81.56 251 ALA A O 1
ATOM 1896 N N . ALA A 1 252 ? -21.446 14.996 30.807 1.00 81.94 252 ALA A N 1
ATOM 1897 C CA . ALA A 1 252 ? -22.685 14.512 31.409 1.00 81.94 252 ALA A CA 1
ATOM 1898 C C . ALA A 1 252 ? -22.443 13.936 32.813 1.00 81.94 252 ALA A C 1
ATOM 1900 O O . ALA A 1 252 ? -23.098 14.336 33.771 1.00 81.94 252 ALA A O 1
ATOM 1901 N N . THR A 1 253 ? -21.452 13.055 32.968 1.00 78.44 253 THR A N 1
ATOM 1902 C CA . THR A 1 253 ? -21.116 12.464 34.276 1.00 78.44 253 THR A CA 1
ATOM 1903 C C . THR A 1 253 ? -20.686 13.518 35.296 1.00 78.44 253 THR A C 1
ATOM 1905 O O . THR A 1 253 ? -21.142 13.468 36.438 1.00 78.44 253 THR A O 1
ATOM 1908 N N . THR A 1 254 ? -19.903 14.526 34.893 1.00 78.62 254 THR A N 1
ATOM 1909 C CA . THR A 1 254 ? -19.533 15.636 35.790 1.00 78.62 254 THR A CA 1
ATOM 1910 C C . THR A 1 254 ? -20.698 16.547 36.155 1.00 78.62 254 THR A C 1
ATOM 1912 O O . THR A 1 254 ? -20.732 17.045 37.276 1.00 78.62 254 THR A O 1
ATOM 1915 N N . ALA A 1 255 ? -21.669 16.734 35.256 1.00 80.75 255 ALA A N 1
ATOM 1916 C CA . ALA A 1 255 ? -22.874 17.506 35.544 1.00 80.75 255 ALA A CA 1
ATOM 1917 C C . ALA A 1 255 ? -23.770 16.805 36.580 1.00 80.75 255 ALA A C 1
ATOM 1919 O O . ALA A 1 255 ? -24.376 17.473 37.412 1.00 80.75 255 ALA A O 1
ATOM 1920 N N . PHE A 1 256 ? -23.822 15.468 36.561 1.00 81.69 256 PHE A N 1
ATOM 1921 C CA . PHE A 1 256 ? -24.631 14.682 37.499 1.00 81.69 256 PHE A CA 1
ATOM 1922 C C . PHE A 1 256 ? -23.953 14.430 38.856 1.00 81.69 256 PHE A C 1
ATOM 1924 O O . PHE A 1 256 ? -24.640 14.432 39.873 1.00 81.69 256 PHE A O 1
ATOM 1931 N N . TRP A 1 257 ? -22.636 14.195 38.891 1.00 76.38 257 TRP A N 1
ATOM 1932 C CA . TRP A 1 257 ? -21.932 13.724 40.100 1.00 76.38 257 TRP A CA 1
ATOM 1933 C C . TRP A 1 257 ? -20.927 14.734 40.675 1.00 76.38 257 TRP A C 1
ATOM 1935 O O . TRP A 1 257 ? -20.367 14.493 41.742 1.00 76.38 257 TRP A O 1
ATOM 1945 N N . GLY A 1 258 ? -20.720 15.873 40.004 1.00 73.50 258 GLY A N 1
ATOM 1946 C CA . GLY A 1 258 ? -19.714 16.870 40.366 1.00 73.50 258 GLY A CA 1
ATOM 1947 C C . GLY A 1 258 ? -18.287 16.417 40.023 1.00 73.50 258 GLY A C 1
ATOM 1948 O O . GLY A 1 258 ? -17.903 15.269 40.228 1.00 73.50 258 GLY A O 1
ATOM 1949 N N . GLY A 1 259 ? -17.473 17.319 39.467 1.00 74.00 259 GLY A N 1
ATOM 1950 C CA . GLY A 1 259 ? -16.080 17.035 39.104 1.00 74.00 259 GLY A CA 1
ATOM 1951 C C . GLY A 1 259 ? -15.573 17.887 37.941 1.00 74.00 259 GLY A C 1
ATOM 1952 O O . GLY A 1 259 ? -16.271 18.771 37.452 1.00 74.00 259 GLY A O 1
ATOM 1953 N N . THR A 1 260 ? -14.347 17.619 37.485 1.00 73.25 260 THR A N 1
ATOM 1954 C CA . THR A 1 260 ? -13.752 18.265 36.304 1.00 73.25 260 THR A CA 1
ATOM 1955 C C . THR A 1 260 ? -13.767 17.319 35.105 1.00 73.25 260 THR A C 1
ATOM 1957 O O . THR A 1 260 ? -13.336 16.170 35.204 1.00 73.25 260 THR A O 1
ATOM 1960 N N . VAL A 1 261 ? -14.226 17.811 33.947 1.00 65.06 261 VAL A N 1
ATOM 1961 C CA . VAL A 1 261 ? -14.393 17.015 32.710 1.00 65.06 261 VAL A CA 1
ATOM 1962 C C . VAL A 1 261 ? -13.097 16.302 32.311 1.00 65.06 261 VAL A C 1
ATOM 1964 O O . VAL A 1 261 ? -13.110 15.129 31.952 1.00 65.06 261 VAL A O 1
ATOM 1967 N N . VAL A 1 262 ? -11.957 16.985 32.455 1.00 63.66 262 VAL A N 1
ATOM 1968 C CA . VAL A 1 262 ? -10.629 16.484 32.057 1.00 63.66 262 VAL A CA 1
ATOM 1969 C C . VAL A 1 262 ? -10.154 15.307 32.920 1.00 63.66 262 VAL A C 1
ATOM 1971 O O . VAL A 1 262 ? -9.379 14.477 32.454 1.00 63.66 262 VAL A O 1
ATOM 1974 N N . ARG A 1 263 ? -10.627 15.194 34.169 1.00 66.06 263 ARG A N 1
ATOM 1975 C CA . ARG A 1 263 ? -10.250 14.103 35.085 1.00 66.06 263 ARG A CA 1
ATOM 1976 C C . ARG A 1 263 ? -11.190 12.894 34.980 1.00 66.06 263 ARG A C 1
ATOM 1978 O O . ARG A 1 263 ? -11.010 11.919 35.707 1.00 66.06 263 ARG A O 1
ATOM 1985 N N . SER A 1 264 ? -12.179 12.950 34.085 1.00 68.56 264 SER A N 1
ATOM 1986 C CA . SER A 1 264 ? -13.100 11.846 33.825 1.00 68.56 264 SER A CA 1
ATOM 1987 C C . SER A 1 264 ? -12.369 10.638 33.228 1.00 68.56 264 SER A C 1
ATOM 1989 O O . SER A 1 264 ? -11.532 10.775 32.332 1.00 68.56 264 SER A O 1
ATOM 1991 N N . SER A 1 265 ? -12.732 9.440 33.696 1.00 70.50 265 SER A N 1
ATOM 1992 C CA . SER A 1 265 ? -12.217 8.156 33.193 1.00 70.50 265 SER A CA 1
ATOM 1993 C C . SER A 1 265 ? -12.380 8.024 31.669 1.00 70.50 265 SER A C 1
ATOM 1995 O O . SER A 1 265 ? -11.504 7.490 30.988 1.00 70.50 265 SER A O 1
ATOM 1997 N N . SER A 1 266 ? -13.443 8.611 31.108 1.00 72.06 266 SER A N 1
ATOM 1998 C CA . SER A 1 266 ? -13.730 8.593 29.670 1.00 72.06 266 SER A CA 1
ATOM 1999 C C . SER A 1 266 ? -12.662 9.305 28.834 1.00 72.06 266 SER A C 1
ATOM 2001 O O . SER A 1 266 ? -12.260 8.791 27.793 1.00 72.06 266 SER A O 1
ATOM 2003 N N . VAL A 1 267 ? -12.147 10.452 29.295 1.00 74.94 267 VAL A N 1
ATOM 2004 C CA . VAL A 1 267 ? -11.118 11.220 28.567 1.00 74.94 267 VAL A CA 1
ATOM 2005 C C . VAL A 1 267 ? -9.771 10.496 28.611 1.00 74.94 267 VAL A C 1
ATOM 2007 O O . VAL A 1 267 ? -9.085 10.412 27.596 1.00 74.94 267 VAL A O 1
ATOM 2010 N N . LYS A 1 268 ? -9.417 9.893 29.755 1.00 77.81 268 LYS A N 1
ATOM 2011 C CA . LYS A 1 268 ? -8.202 9.072 29.884 1.00 77.81 268 LYS A CA 1
ATOM 2012 C C . LYS A 1 268 ? -8.233 7.870 28.933 1.00 77.81 268 LYS A C 1
ATOM 2014 O O . LYS A 1 268 ? -7.254 7.622 28.235 1.00 77.81 268 LYS A O 1
ATOM 2019 N N . ASN A 1 269 ? -9.357 7.156 28.881 1.00 73.44 269 ASN A N 1
ATOM 2020 C CA . ASN A 1 269 ? -9.513 5.993 28.004 1.00 73.44 269 ASN A CA 1
ATOM 2021 C C . ASN A 1 269 ? -9.496 6.386 26.522 1.00 73.44 269 ASN A C 1
ATOM 2023 O O . ASN A 1 269 ? -8.928 5.660 25.712 1.00 73.44 269 ASN A O 1
ATOM 2027 N N . TYR A 1 270 ? -10.043 7.553 26.173 1.00 80.44 270 TYR A N 1
ATOM 2028 C CA . TYR A 1 270 ? -9.955 8.083 24.815 1.00 80.44 270 TYR A CA 1
ATOM 2029 C C . TYR A 1 270 ? -8.512 8.395 24.397 1.00 80.44 270 TYR A C 1
ATOM 2031 O O . TYR A 1 270 ? -8.105 8.019 23.304 1.00 80.44 270 TYR A O 1
ATOM 2039 N N . VAL A 1 271 ? -7.706 9.010 25.271 1.00 78.31 271 VAL A N 1
ATOM 2040 C CA . VAL A 1 271 ? -6.282 9.260 24.980 1.00 78.31 271 VAL A CA 1
ATOM 2041 C C . VAL A 1 271 ? -5.531 7.947 24.747 1.00 78.31 271 VAL A C 1
ATOM 2043 O O . VAL A 1 271 ? -4.767 7.848 23.793 1.00 78.31 271 VAL A O 1
ATOM 2046 N N . VAL A 1 272 ? -5.778 6.916 25.562 1.00 76.25 272 VAL A N 1
ATOM 2047 C CA . VAL A 1 272 ? -5.183 5.583 25.348 1.00 76.25 272 VAL A CA 1
ATOM 2048 C C . VAL A 1 272 ? -5.631 4.986 24.010 1.00 76.25 272 VAL A C 1
ATOM 2050 O O . VAL A 1 272 ? -4.799 4.476 23.267 1.00 76.25 272 VAL A O 1
ATOM 2053 N N . LEU A 1 273 ? -6.916 5.100 23.665 1.00 76.19 273 LEU A N 1
ATOM 2054 C CA . LEU A 1 273 ? -7.446 4.633 22.384 1.00 76.19 273 LEU A CA 1
ATOM 2055 C C . LEU A 1 273 ? -6.792 5.353 21.195 1.00 76.19 273 LEU A C 1
ATOM 2057 O O . LEU A 1 273 ? -6.404 4.695 20.239 1.00 76.19 273 LEU A O 1
ATOM 2061 N N . ILE A 1 274 ? -6.590 6.671 21.275 1.00 76.12 274 ILE A N 1
ATOM 2062 C CA . ILE A 1 274 ? -5.853 7.436 20.260 1.00 76.12 274 ILE A CA 1
ATOM 2063 C C . ILE A 1 274 ? -4.434 6.885 20.083 1.00 76.12 274 ILE A C 1
ATOM 2065 O O . ILE A 1 274 ? -4.021 6.627 18.955 1.00 76.12 274 ILE A O 1
ATOM 2069 N N . TYR A 1 275 ? -3.699 6.690 21.184 1.00 72.69 275 TYR A N 1
ATOM 2070 C CA . TYR A 1 275 ? -2.324 6.182 21.141 1.00 72.69 275 TYR A CA 1
ATOM 2071 C C . TYR A 1 275 ? -2.228 4.779 20.540 1.00 72.69 275 TYR A C 1
ATOM 2073 O O . TYR A 1 275 ? -1.230 4.472 19.898 1.00 72.69 275 TYR A O 1
ATOM 2081 N N . LEU A 1 276 ? -3.251 3.944 20.726 1.00 71.50 276 LEU A N 1
ATOM 2082 C CA . LEU A 1 276 ? -3.287 2.592 20.174 1.00 71.50 276 LEU A CA 1
ATOM 2083 C C . LEU A 1 276 ? -3.754 2.557 18.715 1.00 71.50 276 LEU A C 1
ATOM 2085 O O . LEU A 1 276 ? -3.268 1.732 17.951 1.00 71.50 276 LEU A O 1
ATOM 2089 N N . VAL A 1 277 ? -4.685 3.422 18.316 1.00 70.06 277 VAL A N 1
ATOM 2090 C CA . VAL A 1 277 ? -5.290 3.377 16.975 1.00 70.06 277 VAL A CA 1
ATOM 2091 C C . VAL A 1 277 ? -4.463 4.161 15.956 1.00 70.06 277 VAL A C 1
ATOM 2093 O O . VAL A 1 277 ? -4.254 3.670 14.852 1.00 70.06 277 VAL A O 1
ATOM 2096 N N . LEU A 1 278 ? -3.939 5.343 16.307 1.00 70.12 278 LEU A N 1
ATOM 2097 C CA . LEU A 1 278 ? -3.213 6.207 15.362 1.00 70.12 278 LEU A CA 1
ATOM 2098 C C . LEU A 1 278 ? -2.035 5.519 14.649 1.00 70.12 278 LEU A C 1
ATOM 2100 O O . LEU A 1 278 ? -1.943 5.684 13.432 1.00 70.12 278 LEU A O 1
ATOM 2104 N N . PRO A 1 279 ? -1.162 4.747 15.332 1.00 64.56 279 PRO A N 1
ATOM 2105 C CA . PRO A 1 279 ? -0.054 4.074 14.663 1.00 64.56 279 PRO A CA 1
ATOM 2106 C C . PRO A 1 279 ? -0.530 3.049 13.628 1.00 64.56 279 PRO A C 1
ATOM 2108 O O . PRO A 1 279 ? 0.040 2.990 12.544 1.00 64.56 279 PRO A O 1
ATOM 2111 N N . MET A 1 280 ? -1.613 2.312 13.917 1.00 63.09 280 MET A N 1
ATOM 2112 C CA . MET A 1 280 ? -2.201 1.358 12.964 1.00 63.09 280 MET A CA 1
ATOM 2113 C C . MET A 1 280 ? -2.810 2.057 11.744 1.00 63.09 280 MET A C 1
ATOM 2115 O O . MET A 1 280 ? -2.778 1.504 10.654 1.00 63.09 280 MET A O 1
ATOM 2119 N N . MET A 1 281 ? -3.349 3.272 11.899 1.00 62.56 281 MET A N 1
ATOM 2120 C CA . MET A 1 281 ? -3.879 4.032 10.757 1.00 62.56 281 MET A CA 1
ATOM 2121 C C . MET A 1 281 ? -2.764 4.639 9.898 1.00 62.56 281 MET A C 1
ATOM 2123 O O . MET A 1 281 ? -2.938 4.814 8.697 1.00 62.56 281 MET A O 1
ATOM 2127 N N . SER A 1 282 ? -1.616 4.977 10.496 1.00 59.16 282 SER A N 1
ATOM 2128 C CA . SER A 1 282 ? -0.494 5.598 9.777 1.00 59.16 282 SER A CA 1
ATOM 2129 C C . SER A 1 282 ? 0.298 4.643 8.881 1.00 59.16 282 SER A C 1
ATOM 2131 O O . SER A 1 282 ? 1.020 5.107 8.007 1.00 59.16 282 SER A O 1
ATOM 2133 N N . THR A 1 283 ? 0.155 3.334 9.079 1.00 57.84 283 THR A N 1
ATOM 2134 C CA . THR A 1 283 ? 0.773 2.289 8.247 1.00 57.84 283 THR A CA 1
ATOM 2135 C C . THR A 1 283 ? -0.084 1.890 7.041 1.00 57.84 283 TH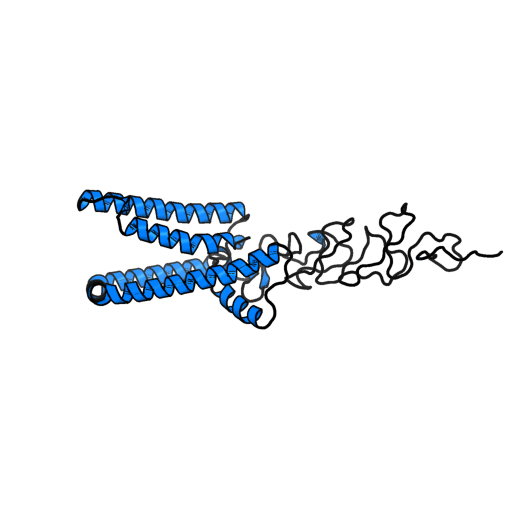R A C 1
ATOM 2137 O O . THR A 1 283 ? 0.311 1.018 6.282 1.00 57.84 283 THR A O 1
ATOM 2140 N N . MET A 1 284 ? -1.264 2.495 6.858 1.00 53.47 284 MET A N 1
ATOM 2141 C CA . MET A 1 284 ? -2.203 2.196 5.759 1.00 53.47 284 MET A CA 1
ATOM 2142 C C . MET A 1 284 ? -1.839 2.911 4.443 1.00 53.47 284 MET A C 1
ATOM 2144 O O . MET A 1 284 ? -2.722 3.446 3.759 1.00 53.47 284 MET A O 1
ATOM 2148 N N . ALA A 1 285 ? -0.546 3.006 4.137 1.00 38.97 285 ALA A N 1
ATOM 2149 C CA . ALA A 1 285 ? -0.014 3.654 2.941 1.00 38.97 285 ALA A CA 1
ATOM 2150 C C . ALA A 1 285 ? 0.802 2.659 2.121 1.00 38.97 285 ALA A C 1
ATOM 2152 O O . ALA A 1 285 ? 1.657 1.982 2.733 1.00 38.97 285 ALA A O 1
#

Secondary structure (DSSP, 8-state):
--PPPPPTTEE-SSTT-----EEPTTEEESSTT-S-EEEPPSSSEE--SSSEEGGG-EEPTTEE-S-TT----EE-TTHHHHB--BT--GGGGBPTTEESGGG-EEPTTEEEETTTTEEEEGGGS-SSSHHHHHHHHHHHHHHHHHHHTHHHHHHHHHHHHHHHHHHHHHHHHHHHHHHHHHHHHHHHHHTTPPPPPTTHHHHHHHHHTTS--HHHHTTGGGTS---HHHHHHHHHHHHHHHHHHHHHHHHHHHHHH---GGGSHHHHHHHHHHHHHHHHHHT--

Nearest PDB structures (foldseek):
  8jjo-assembly1_F  TM=2.367E-01  e=5.077E+00  Homo sapiens

Radius of gyration: 28.76 Å; Cα contacts (8 Å, |Δi|>4): 380; chains: 1; bounding box: 69×33×92 Å

pLDDT: mean 79.76, std 9.34, range [38.97, 93.19]

Foldseek 3Di:
DDQDDAPPQFDDPDPPDNDRQKGAAQWEALDSPDPDTHGQDPPQWGRRDIRHYLLQTWGQQQWAAAHSNDRDIHGAPLTRQQAVTTNDHAQRRGHQQFHDGSSQHGDQQWAQDLPNRDTDGVPPDDAAPNLVVVVVVVVVVVVVVCVVCVVVVVVVCVVCVVVVVVVVVVVLVVLLVLLVVLLVQLVQVVVVHDGDDPPVVVVSSVSVVPLCPVCNSRNCSNVDPDDLVNLVVVLVVVLVVLQVVLLVVLVVCCVVPNDDSCPDPSNVVSVSVCSNRVSSSVSPD

=== Feature glossary ===
Key to the feature types in this record:

pLDDT. pLDDT is the predicted lDDT-Cα score: AlphaFold's confidence that the local environment of each residue (all inter-atomic distances within 15 Å) is correctly placed. It is a per-residue number between 0 and 100, with higher meaning more reliable.

Radius of gyration, Cα contacts, bounding box. The geometric summary reports three shape descriptors. Rg (radius of gyration) measures how spread out the Cα atoms are about their centre of mass; compact globular proteins have small Rg, elongated or unfolded ones large. Cα contacts (<8 Å, |i−j|>4) count long-range residue pairs in spatial proximity — high for tightly packed folds, near zero for rods or random coil. The bounding-box extents give the protein's footprint along x, y, z in Å.

Backbone torsions (φ/ψ). Backbone dihedral angles. Every residue except chain termini has a φ (preceding-C → N → Cα → C) and a ψ (N → Cα → C → next-N). They are reported in degrees following the IUPAC sign convention. Secondary structure is essentially a statement about which (φ, ψ) basin each residue occupies.

Contact-map, Ramachandran, and PAE plots. Plot images: a contact map (which residues are close in 3D, as an N×N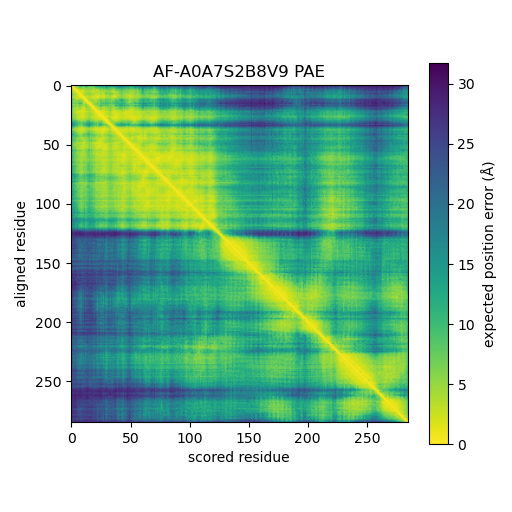 binary image), a Ramachandran scatter (backbone torsion angles, revealing secondary-structure composition at a glance), and — for AlphaFold structures — a PAE heatmap (pairwise prediction confidence).

Predicted aligned error. Predicted Aligned Error (PAE) is an AlphaFold confidence matrix: entry (i, j) is the expected error in the position of residue j, in ångströms, when the prediction is superimposed on the true structure at residue i. Low PAE within a block of residues means that block is internally rigid and well-predicted; high PAE between two blocks means their relative placement is uncertain even if each block individually is confident.

Secondary structure (3-state, P-SEA). Three-state secondary structure (P-SEA) collapses the eight DSSP classes into helix (a), strand (b), and coil (c). P-SEA assigns these from Cα geometry alone — distances and angles — without requiring backbone oxygens, so it works on any Cα trace.

Solvent-accessible surface area. Solvent-accessible surface area (SASA) is the area in Å² traced out by the centre of a 1.4 Å probe sphere (a water molecule) rolled over the protein's van der Waals surface (Shrake–Rupley / Lee–Richards construction). Buried residues have near-zero SASA; fully exposed residues can exceed 200 Å². The to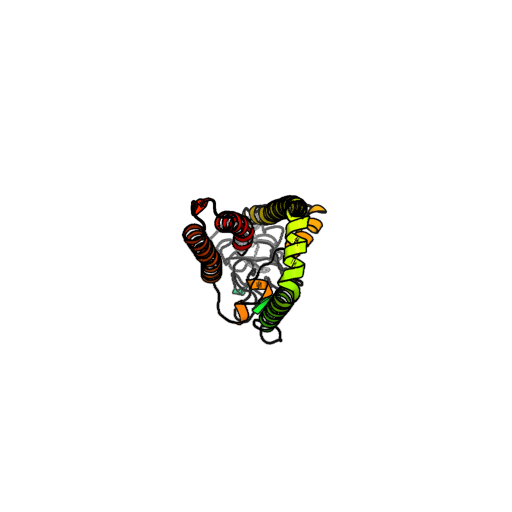tal SASA scales roughly with the number of surface residues.

Foldseek 3Di. The Foldseek 3Di string encodes local tertiary geometry as a 20-letter alphabet — one character per residue — derived from the relative positions of nearby Cα atoms. Unlike the amino-acid sequence, 3Di is a direct function of the 3D structure, so two proteins with the same fold have similar 3Di strings even at low sequence identity.

B-factor. For experimental (PDB) structures, the B-factor (temperature factor) quantifies the positional spread of each atom in the crystal — a combination of thermal vibration and static disorder — in units of Å². High B-factors mark flexible loops or poorly resolved regions; low B-factors mark the rigid, well-ordered core.

mmCIF coordinates. The mmCIF block holds the 3D Cartesian coordinates of each backbone atom (N, Cα, C, O) in ångströms. mmCIF is the PDB's canonical archive format — a tagged-loop text representation of the atomic model.

InterPro / GO / CATH / organism. Functional annotations link the protein to curated databases. InterPro entries identify conserved domains and families by matching the sequence against member-database signatures (Pfam, PROSITE, CDD, …). Gene Ontology (GO) terms describe molecular function, biological process, and cellular component in a controlled vocabulary. CATH places the structure in a hierarchical fold classification (Class/Architecture/Topology/Homologous-superfamily). The organism is the source species.

Rendered structure images. Structure images are PyMOL renders from six orthogonal camera directions. Cartoon representation draws helices as coils and strands as arrows; sticks shows the backbone as bonds; surface shows the solvent-excluded envelope. Rainbow coloring maps sequence position to hue (blue→red, N→C); chain coloring assigns a distinct color per polypeptide.

Sequence. This is the polypeptide sequence — one letter per residue, N-terminus first. Length ranges from a few dozen residues for small domains to over a thousand for large multi-domain proteins.

Secondary structure (8-state, DSSP). The SS8 string is DSSP's per-residue secondary-structure call. α-helix (H) means an i→i+4 H-bond ladder; β-strand (E) means the residue participates in a β-sheet; 3₁₀ (G) and π (I) are tighter and wider helices; T/S are turns/bends; '-' is loop.

Nearest PDB structures. Structural nearest neighbors (via Foldseek easy-search vs the PDB). Reported per hit: target PDB id, E-value, and alignment TM-score. A TM-score above ~0.5 is the conventional threshold for 'same fold'.